Protein AF-A0AB36SBE7-F1 (afdb_monomer_lite)

Radius of gyration: 49.82 Å; chains: 1; bounding box: 129×30×138 Å

Organism: NCBI:txid53345

Secondary structure (DSSP, 8-state):
-HHHHHHHHHHHHHTTS---HHHHHHHHHHS---TTS-HHHHHHHHHHHHTT----S-SSHHHHHHHHHHHHHHHHHH-HHHHHHHHHTS---HHHHHHHHHTS---TTS-HHHHHHHHHHHHHHHHHHHHHHHHHHHHHTT--HHHHHHHHHTT---HHHHHHHHHHHHHHHHHHHHHHHHHHHHHHHHHHHHHHHHHHHHHHHHHHHHTHHHHHHHHHHHHHHHHHHHHHTT---------------------

pLDDT: mean 74.22, std 16.87, range [28.08, 96.69]

Sequence (255 aa):
MLDVYGPNETLAFLATCNYNHQSIKFLTANLRLPKSIDKSIEVEKLIKNTKEGYSSDFTTNAKLIGIMNKWLMRSKNQGLNETLISLSKTNYRAKSIKLIVANLPFPETKDRATEAKRIIESTNKNVISKFKKDLPDLAEKKLDLHTLTNLIYSFDLPENDVKVLKKEAIVKTQEAIGRDVQADLNKKTLNDKMEQLQISVPNYIKQIQQEPNDIETYLDTMYLRQVKEKANIRTLPSNSPSVVTSKNKDTSHHR

Foldseek 3Di:
DCVPPNDVLVLLLLLLDLDALVRLLVVLVPDPHDPVDDSVVSSVVSNVSNPPPDLFPQPDPVSLVVVLVVLQVCCVVPNDVVSLVVLLLELGALSNLSNSLSSHDDDPPDDSVVSSVVSNVSNLVVNLVVCVVCLLVVLLVLDDLVVQLVVLVSRNDPPVSSVVSSVVSVVSNVVNVVVVVVVVVVVVVVVVVVVVCVVVVVVVVVVVVVPPCVVVVVVVVVVVVVVVVVVVVPDDDDDDDDDDDDDDDDDDDDD

Structure (mmCIF, N/CA/C/O backbone):
data_AF-A0AB36SBE7-F1
#
_entry.id   AF-A0AB36SBE7-F1
#
loop_
_atom_site.group_PDB
_atom_site.id
_atom_site.type_symbol
_atom_site.label_atom_id
_atom_site.label_alt_id
_atom_site.label_comp_id
_atom_site.label_asym_id
_atom_site.label_entity_id
_atom_site.label_seq_id
_atom_site.pdbx_PDB_ins_code
_atom_site.Cartn_x
_atom_site.Cartn_y
_atom_site.Cartn_z
_atom_site.occupancy
_atom_site.B_iso_or_equiv
_atom_site.auth_seq_id
_atom_site.auth_comp_id
_atom_site.auth_asym_id
_atom_site.auth_atom_id
_atom_site.pdbx_PDB_model_num
ATOM 1 N N . MET A 1 1 ? -16.873 -10.116 18.110 1.00 57.84 1 MET A N 1
ATOM 2 C CA . MET A 1 1 ? -16.641 -8.690 17.780 1.00 57.84 1 MET A CA 1
ATOM 3 C C . MET A 1 1 ? -17.649 -7.831 18.510 1.00 57.84 1 MET A C 1
ATOM 5 O O . MET A 1 1 ? -17.241 -7.161 19.442 1.00 57.84 1 MET A O 1
ATOM 9 N N . LEU A 1 2 ? -18.941 -7.954 18.197 1.00 60.44 2 LEU A N 1
ATOM 10 C CA . LEU A 1 2 ? -20.002 -7.204 18.876 1.00 60.44 2 LEU A CA 1
ATOM 11 C C . LEU A 1 2 ? -20.001 -7.384 20.400 1.00 60.44 2 LEU A C 1
ATOM 13 O O . LEU A 1 2 ? -19.951 -6.396 21.120 1.00 60.44 2 LEU A O 1
ATOM 17 N N . ASP A 1 3 ? -19.934 -8.627 20.876 1.00 55.22 3 ASP A N 1
ATOM 18 C CA . ASP A 1 3 ? -19.961 -8.934 22.318 1.00 55.22 3 ASP A CA 1
ATOM 19 C C . ASP A 1 3 ? -18.665 -8.567 23.060 1.00 55.22 3 ASP A C 1
ATOM 21 O O . ASP A 1 3 ? -18.618 -8.591 24.283 1.00 55.22 3 ASP A O 1
ATOM 25 N N . VAL A 1 4 ? -17.595 -8.259 22.322 1.00 55.91 4 VAL A N 1
ATOM 26 C CA . VAL A 1 4 ? -16.253 -8.018 22.881 1.00 55.91 4 VAL A CA 1
ATOM 27 C C . VAL A 1 4 ? -15.879 -6.538 22.819 1.00 55.91 4 VAL A C 1
ATOM 29 O O . VAL A 1 4 ? -15.236 -6.031 23.730 1.00 55.91 4 VAL A O 1
ATOM 32 N N . TYR A 1 5 ? -16.269 -5.852 21.745 1.00 59.16 5 TYR A N 1
ATOM 33 C CA . TYR A 1 5 ? -15.865 -4.475 21.448 1.00 59.16 5 TYR A CA 1
ATOM 34 C C . TYR A 1 5 ? -17.042 -3.514 21.347 1.00 59.16 5 TYR A C 1
ATOM 36 O O . TYR A 1 5 ? -16.827 -2.317 21.247 1.00 59.16 5 TYR A O 1
ATOM 44 N N . GLY A 1 6 ? -18.274 -4.017 21.372 1.00 69.50 6 GLY A N 1
ATOM 45 C CA . GLY A 1 6 ? -19.459 -3.194 21.236 1.00 69.50 6 GLY A CA 1
ATOM 46 C C . GLY A 1 6 ? -19.835 -2.875 19.782 1.00 69.50 6 GLY A C 1
ATOM 47 O O . GLY A 1 6 ? -19.166 -3.269 18.815 1.00 69.50 6 GLY A O 1
ATOM 48 N N . PRO A 1 7 ? -20.989 -2.214 19.611 1.00 73.06 7 PRO A N 1
ATOM 49 C CA . PRO A 1 7 ? -21.614 -1.990 18.311 1.00 73.06 7 PRO A CA 1
ATOM 50 C C . PRO A 1 7 ? -20.868 -0.992 17.424 1.00 73.06 7 PRO A C 1
ATOM 52 O O . PRO A 1 7 ? -20.754 -1.239 16.224 1.00 73.06 7 PRO A O 1
ATOM 55 N N . ASN A 1 8 ? -20.318 0.083 17.990 1.00 69.50 8 ASN A N 1
ATOM 56 C CA . ASN A 1 8 ? -19.630 1.122 17.218 1.00 69.50 8 ASN A CA 1
ATOM 57 C C . ASN A 1 8 ? -18.351 0.576 16.571 1.00 69.50 8 ASN A C 1
ATOM 59 O O . ASN A 1 8 ? -18.135 0.731 15.372 1.00 69.50 8 ASN A O 1
ATOM 63 N N . GLU A 1 9 ? -17.544 -0.145 17.342 1.00 65.19 9 GLU A N 1
ATOM 64 C CA . GLU A 1 9 ? -16.310 -0.795 16.907 1.00 65.19 9 GLU A CA 1
ATOM 65 C C . GLU A 1 9 ? -16.594 -1.885 15.867 1.00 65.19 9 GLU A C 1
ATOM 67 O O . GLU A 1 9 ? -15.873 -2.021 14.878 1.00 65.19 9 GLU A O 1
ATOM 72 N N . THR A 1 10 ? -17.687 -2.630 16.041 1.00 68.62 10 THR A N 1
ATOM 73 C CA . THR A 1 10 ? -18.099 -3.672 15.091 1.00 68.62 10 THR A CA 1
ATOM 74 C C . THR A 1 10 ? -18.525 -3.083 13.747 1.00 68.62 10 THR A C 1
ATOM 76 O O . THR A 1 10 ? -18.146 -3.609 12.700 1.00 68.62 10 THR A O 1
ATOM 79 N N . LEU A 1 11 ? -19.272 -1.976 13.753 1.00 74.31 11 LEU A N 1
ATOM 80 C CA . LEU A 1 11 ? -19.654 -1.262 12.533 1.00 74.31 11 LEU A CA 1
ATOM 81 C C . LEU A 1 11 ? -18.445 -0.608 11.860 1.00 74.31 11 LEU A C 1
ATOM 83 O O . LEU A 1 11 ? -18.276 -0.740 10.649 1.00 74.31 11 LEU A O 1
ATOM 87 N N . ALA A 1 12 ? -17.558 0.019 12.638 1.00 68.12 12 ALA A N 1
ATOM 88 C CA . ALA A 1 12 ? -16.307 0.574 12.131 1.00 68.12 12 ALA A CA 1
ATOM 89 C C . ALA A 1 12 ? -15.442 -0.506 11.465 1.00 68.12 12 ALA A C 1
ATOM 91 O O . ALA A 1 12 ? -14.872 -0.275 10.403 1.00 68.12 12 ALA A O 1
ATOM 92 N N . PHE A 1 13 ? -15.396 -1.716 12.027 1.00 67.06 13 PHE A N 1
ATOM 93 C CA . PHE A 1 13 ? -14.724 -2.846 11.395 1.00 67.06 13 PHE A CA 1
ATOM 94 C C . PHE A 1 13 ? -15.409 -3.291 10.097 1.00 67.06 13 PHE A C 1
ATOM 96 O O . PHE A 1 13 ? -14.733 -3.469 9.083 1.00 67.06 13 PHE A O 1
ATOM 103 N N . LEU A 1 14 ? -16.740 -3.418 10.070 1.00 71.56 14 LEU A N 1
ATOM 104 C CA . LEU A 1 14 ? -17.458 -3.748 8.833 1.00 71.56 14 LEU A CA 1
ATOM 105 C C . LEU A 1 14 ? -17.196 -2.723 7.719 1.00 71.56 14 LEU A C 1
ATOM 107 O O . LEU A 1 14 ? -17.049 -3.125 6.568 1.00 71.56 14 LEU A O 1
ATOM 111 N N . ALA A 1 15 ? -17.043 -1.437 8.060 1.00 66.56 15 ALA A N 1
ATOM 112 C CA . ALA A 1 15 ? -16.746 -0.346 7.115 1.00 66.56 15 ALA A CA 1
ATOM 113 C C . ALA A 1 15 ? -15.414 -0.503 6.380 1.00 66.56 15 ALA A C 1
ATOM 115 O O . ALA A 1 15 ? -15.165 0.117 5.345 1.00 66.56 15 ALA A O 1
ATOM 116 N N . THR A 1 16 ? -14.521 -1.280 6.973 1.00 59.38 16 THR A N 1
ATOM 117 C CA . THR A 1 16 ? -13.143 -1.435 6.515 1.00 59.38 16 THR A CA 1
ATOM 118 C C . THR A 1 16 ? -12.901 -2.775 5.827 1.00 59.38 16 THR A C 1
ATOM 120 O O . THR A 1 16 ? -11.883 -2.955 5.160 1.00 59.38 16 THR A O 1
ATOM 123 N N . CYS A 1 17 ? -13.838 -3.712 5.969 1.00 57.56 17 CYS A N 1
ATOM 124 C CA . CYS A 1 17 ? -13.816 -4.973 5.254 1.00 57.56 17 CYS A CA 1
ATOM 125 C C . CYS A 1 17 ? -14.291 -4.728 3.816 1.00 57.56 17 CYS A C 1
ATOM 127 O O . CYS A 1 17 ? -15.305 -4.068 3.608 1.00 57.56 17 CYS A O 1
ATOM 129 N N . ASN A 1 18 ? -13.579 -5.267 2.821 1.00 62.41 18 ASN A N 1
ATOM 130 C CA . ASN A 1 18 ? -13.930 -5.142 1.400 1.00 62.41 18 ASN A CA 1
ATOM 131 C C . ASN A 1 18 ? -15.140 -6.026 1.030 1.00 62.41 18 ASN A C 1
ATOM 133 O O . ASN A 1 18 ? -15.052 -6.939 0.210 1.00 62.41 18 ASN A O 1
ATOM 137 N N . TYR A 1 19 ? -16.261 -5.810 1.709 1.00 68.69 19 TYR A N 1
ATOM 138 C CA . TYR A 1 19 ? -17.515 -6.491 1.452 1.00 68.69 19 TYR A CA 1
ATOM 139 C C . TYR A 1 19 ? -18.268 -5.771 0.340 1.00 68.69 19 TYR A C 1
ATOM 141 O O . TYR A 1 19 ? -18.375 -4.547 0.328 1.00 68.69 19 TYR A O 1
ATOM 149 N N . ASN A 1 20 ? -18.833 -6.540 -0.590 1.00 66.88 20 ASN A N 1
ATOM 150 C CA . ASN A 1 20 ? -19.760 -5.976 -1.562 1.00 66.88 20 ASN A CA 1
ATOM 151 C C . ASN A 1 20 ? -21.030 -5.461 -0.850 1.00 66.88 20 ASN A C 1
ATOM 153 O O . ASN A 1 20 ? -21.320 -5.819 0.296 1.00 66.88 20 ASN A O 1
ATOM 157 N N . HIS A 1 21 ? -21.825 -4.643 -1.544 1.00 76.56 21 HIS A N 1
ATOM 158 C CA . HIS A 1 21 ? -23.011 -4.020 -0.948 1.00 76.56 21 HIS A CA 1
ATOM 159 C C . HIS A 1 21 ? -24.005 -5.035 -0.356 1.00 76.56 21 HIS A C 1
ATOM 161 O O . HIS A 1 21 ? -24.623 -4.751 0.669 1.00 76.56 21 HIS A O 1
ATOM 167 N N . GLN A 1 22 ? -24.171 -6.209 -0.978 1.00 74.06 22 GLN A N 1
ATOM 168 C CA . GLN A 1 22 ? -25.080 -7.241 -0.472 1.00 74.06 22 GLN A CA 1
ATOM 169 C C . GLN A 1 22 ? -24.556 -7.863 0.823 1.00 74.06 22 GLN A C 1
ATOM 171 O O . GLN A 1 22 ? -25.315 -8.002 1.780 1.00 74.06 22 GLN A O 1
ATOM 176 N N . SER A 1 23 ? -23.258 -8.159 0.891 1.00 73.88 23 SER A N 1
ATOM 177 C CA . SER A 1 23 ? -22.602 -8.651 2.102 1.00 73.88 23 SER A CA 1
ATOM 178 C C . SER A 1 23 ? -22.711 -7.643 3.250 1.00 73.88 23 SER A C 1
ATOM 180 O O . SER A 1 23 ? -23.021 -8.045 4.365 1.00 73.88 23 SER A O 1
ATOM 182 N N . ILE A 1 24 ? -22.539 -6.341 2.995 1.00 80.25 24 ILE A N 1
ATOM 183 C CA . ILE A 1 24 ? -22.713 -5.296 4.023 1.00 80.25 24 ILE A CA 1
ATOM 184 C C . ILE A 1 24 ? -24.154 -5.265 4.535 1.00 80.25 24 ILE A C 1
ATOM 186 O O . ILE A 1 24 ? -24.370 -5.311 5.744 1.00 80.25 24 ILE A O 1
ATOM 190 N N . LYS A 1 25 ? -25.145 -5.233 3.632 1.00 80.12 25 LYS A N 1
ATOM 191 C CA . LYS A 1 25 ? -26.570 -5.260 4.005 1.00 80.12 25 LYS A CA 1
ATOM 192 C C . LYS A 1 25 ? -26.891 -6.472 4.870 1.00 80.12 25 LYS A C 1
ATOM 194 O O . LYS A 1 25 ? -27.503 -6.330 5.925 1.00 80.12 25 LYS A O 1
ATOM 199 N N . PHE A 1 26 ? -26.444 -7.648 4.435 1.00 76.44 26 PHE A N 1
ATOM 200 C CA . PHE A 1 26 ? -26.669 -8.900 5.141 1.00 76.44 26 PHE A CA 1
ATOM 201 C C . PHE A 1 26 ? -26.015 -8.900 6.527 1.00 76.44 26 PHE A C 1
ATOM 203 O O . PHE A 1 26 ? -26.682 -9.185 7.520 1.00 76.44 26 PHE A O 1
ATOM 210 N N . LEU A 1 27 ? -24.731 -8.548 6.620 1.00 80.50 27 LEU A N 1
ATOM 211 C CA . LEU A 1 27 ? -23.991 -8.569 7.881 1.00 80.50 27 LEU A CA 1
ATOM 212 C C . LEU A 1 27 ? -24.574 -7.571 8.884 1.00 80.50 27 LEU A C 1
ATOM 214 O O . LEU A 1 27 ? -24.874 -7.956 10.012 1.00 80.50 27 LEU A O 1
ATOM 218 N N . THR A 1 28 ? -24.812 -6.323 8.476 1.00 81.31 28 THR A N 1
ATOM 219 C CA . THR A 1 28 ? -25.333 -5.282 9.373 1.00 81.31 28 THR A CA 1
ATOM 220 C C . THR A 1 28 ? -26.775 -5.555 9.812 1.00 81.31 28 THR A C 1
ATOM 222 O O . THR A 1 28 ? -27.110 -5.322 10.975 1.00 81.31 28 THR A O 1
ATOM 225 N N . ALA A 1 29 ? -27.627 -6.112 8.939 1.00 80.94 29 ALA A N 1
ATOM 226 C CA . ALA A 1 29 ? -28.993 -6.498 9.308 1.00 80.94 29 ALA A CA 1
ATOM 227 C C . ALA A 1 29 ? -29.011 -7.550 10.431 1.00 80.94 29 ALA A C 1
ATOM 229 O O . ALA A 1 29 ? -29.825 -7.456 11.358 1.00 80.94 29 ALA A O 1
ATOM 230 N N . ASN A 1 30 ? -28.068 -8.494 10.383 1.00 79.75 30 ASN A N 1
ATOM 231 C CA . ASN A 1 30 ? -27.948 -9.595 11.336 1.00 79.75 30 ASN A CA 1
ATOM 232 C C . ASN A 1 30 ? -27.185 -9.236 12.628 1.00 79.75 30 ASN A C 1
ATOM 234 O O . ASN A 1 30 ? -27.163 -10.037 13.562 1.00 79.75 30 ASN A O 1
ATOM 238 N N . LEU A 1 31 ? -26.605 -8.034 12.748 1.00 81.88 31 LEU A N 1
ATOM 239 C CA . LEU A 1 31 ? -26.012 -7.577 14.010 1.00 81.88 31 LEU A CA 1
ATOM 240 C C . LEU A 1 31 ? -27.094 -7.246 15.051 1.00 81.88 31 LEU A C 1
ATOM 242 O O . LEU A 1 31 ? -28.074 -6.554 14.761 1.00 81.88 31 LEU A O 1
ATOM 246 N N . ARG A 1 32 ? -26.903 -7.669 16.305 1.00 81.25 32 ARG A N 1
ATOM 247 C CA . ARG A 1 32 ? -27.753 -7.270 17.444 1.00 81.25 32 ARG A CA 1
ATOM 248 C C . ARG A 1 32 ? -27.337 -5.899 17.987 1.00 81.25 32 ARG A C 1
ATOM 250 O O . ARG A 1 32 ? -26.761 -5.791 19.062 1.00 81.25 32 ARG A O 1
ATOM 257 N N . LEU A 1 33 ? -27.591 -4.850 17.211 1.00 79.00 33 LEU A N 1
ATOM 258 C CA . LEU A 1 33 ? -27.278 -3.474 17.605 1.00 79.00 33 LEU A CA 1
ATOM 259 C C . LEU A 1 33 ? -28.304 -2.918 18.615 1.00 79.00 33 LEU A C 1
ATOM 261 O O . LEU A 1 33 ? -29.473 -3.313 18.564 1.00 79.00 33 LEU A O 1
ATOM 265 N N . PRO A 1 34 ? -27.903 -1.988 19.504 1.00 80.62 34 PRO A N 1
ATOM 266 C CA . PRO A 1 34 ? -28.828 -1.250 20.360 1.00 80.62 34 PRO A CA 1
ATOM 267 C C . PRO A 1 34 ? -29.874 -0.487 19.546 1.00 80.62 34 PRO A C 1
ATOM 269 O O . PRO A 1 34 ? -29.587 -0.014 18.449 1.00 80.62 34 PRO A O 1
ATOM 272 N N . LYS A 1 35 ? -31.064 -0.280 20.124 1.00 82.88 35 LYS A N 1
ATOM 273 C CA . LYS A 1 35 ? -32.158 0.477 19.483 1.00 82.88 35 LYS A CA 1
ATOM 274 C C . LYS A 1 35 ? -31.788 1.926 19.135 1.00 82.88 35 LYS A C 1
ATOM 276 O O . LYS A 1 35 ? -32.448 2.521 18.296 1.00 82.88 35 LYS A O 1
ATOM 281 N N . SER A 1 36 ? -30.759 2.484 19.775 1.00 84.44 36 SER A N 1
ATOM 282 C CA . SER A 1 36 ? -30.234 3.822 19.485 1.00 84.44 36 SER A CA 1
ATOM 283 C C . SER A 1 36 ? -29.458 3.914 18.166 1.00 84.44 36 SER A C 1
ATOM 285 O O . SER A 1 36 ? -29.171 5.022 17.724 1.00 84.44 36 SER A O 1
ATOM 287 N N . ILE A 1 37 ? -29.108 2.784 17.538 1.00 82.44 37 ILE A N 1
ATOM 288 C CA . ILE A 1 37 ? -28.378 2.742 16.268 1.00 82.44 37 ILE A CA 1
ATOM 289 C C . ILE A 1 37 ? -29.319 2.281 15.155 1.00 82.44 37 ILE A C 1
ATOM 291 O O . ILE A 1 37 ? -29.777 1.136 15.138 1.00 82.44 37 ILE A O 1
ATOM 295 N N . ASP A 1 38 ? -29.563 3.164 14.189 1.00 87.75 38 ASP A N 1
ATOM 296 C CA . ASP A 1 38 ? -30.341 2.842 12.996 1.00 87.75 38 ASP A CA 1
ATOM 297 C C . ASP A 1 38 ? -29.498 2.023 12.006 1.00 87.75 38 ASP A C 1
ATOM 299 O O . ASP A 1 38 ? -28.542 2.505 11.391 1.00 87.75 38 ASP A O 1
ATOM 303 N N . LYS A 1 39 ? -29.888 0.758 11.833 1.00 82.94 39 LYS A N 1
ATOM 304 C CA . LYS A 1 39 ? -29.233 -0.186 10.922 1.00 82.94 39 LYS A CA 1
ATOM 305 C C . LYS A 1 39 ? -29.256 0.271 9.465 1.00 82.94 39 LYS A C 1
ATOM 307 O O . LYS A 1 39 ? -28.288 0.015 8.757 1.00 82.94 39 LYS A O 1
ATOM 312 N N . SER A 1 40 ? -30.337 0.899 9.007 1.00 84.50 40 SER A N 1
ATOM 313 C CA . SER A 1 40 ? -30.479 1.333 7.615 1.00 84.50 40 SER A CA 1
ATOM 314 C C . SER A 1 40 ? -29.522 2.482 7.312 1.00 84.50 40 SER A C 1
ATOM 316 O O . SER A 1 40 ? -28.798 2.439 6.317 1.00 84.50 40 SER A O 1
ATOM 318 N N . ILE A 1 41 ? -29.448 3.460 8.220 1.00 85.31 41 ILE A N 1
ATOM 319 C CA . ILE A 1 41 ? -28.523 4.595 8.104 1.00 85.31 41 ILE A CA 1
ATOM 320 C C . ILE A 1 41 ? -27.069 4.110 8.120 1.00 85.31 41 ILE A C 1
ATOM 322 O O . ILE A 1 41 ? -26.260 4.539 7.294 1.00 85.31 41 ILE A O 1
ATOM 326 N N . GLU A 1 42 ? -26.722 3.188 9.021 1.00 84.44 42 GLU A N 1
ATOM 327 C CA . GLU A 1 42 ? -25.359 2.656 9.088 1.00 84.44 42 GLU A CA 1
ATOM 328 C C . GLU A 1 42 ? -24.999 1.812 7.862 1.00 84.44 42 GLU A C 1
ATOM 330 O O . GLU A 1 42 ? -23.903 1.949 7.325 1.00 84.44 42 GLU A O 1
ATOM 335 N N . VAL A 1 43 ? -25.925 1.009 7.331 1.00 83.50 43 VAL A N 1
ATOM 336 C CA . VAL A 1 43 ? -25.727 0.301 6.057 1.00 83.50 43 VAL A CA 1
ATOM 337 C C . VAL A 1 43 ? -25.401 1.269 4.922 1.00 83.50 43 VAL A C 1
ATOM 339 O O . VAL A 1 43 ? -24.466 1.014 4.163 1.00 83.50 43 VAL A O 1
ATOM 342 N N . GLU A 1 44 ? -26.129 2.378 4.792 1.00 83.06 44 GLU A N 1
ATOM 343 C CA . GLU A 1 44 ? -25.855 3.355 3.735 1.00 83.06 44 GLU A CA 1
ATOM 344 C C . GLU A 1 44 ? -24.497 4.038 3.905 1.00 83.06 44 GLU A C 1
ATOM 346 O O . GLU A 1 44 ? -23.764 4.181 2.923 1.00 83.06 44 GLU A O 1
ATOM 351 N N . LYS A 1 45 ? -24.111 4.390 5.138 1.00 81.06 45 LYS A N 1
ATOM 352 C CA . LYS A 1 45 ? -22.767 4.916 5.430 1.00 81.06 45 LYS A CA 1
ATOM 353 C C . LYS A 1 45 ? -21.677 3.919 5.032 1.00 81.06 45 LYS A C 1
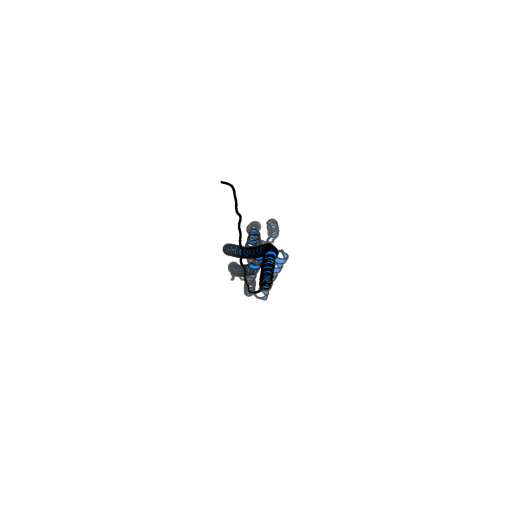ATOM 355 O O . LYS A 1 45 ? -20.710 4.294 4.370 1.00 81.06 45 LYS A O 1
ATOM 360 N N . LEU A 1 46 ? -21.849 2.644 5.381 1.00 76.94 46 LEU A N 1
ATOM 361 C CA . LEU A 1 46 ? -20.915 1.564 5.049 1.00 76.94 46 LEU A CA 1
ATOM 362 C C . LEU A 1 46 ? -20.808 1.340 3.531 1.00 76.94 46 LEU A C 1
ATOM 364 O O . LEU A 1 46 ? -19.710 1.193 2.992 1.00 76.94 46 LEU A O 1
ATOM 368 N N . ILE A 1 47 ? -21.940 1.362 2.824 1.00 73.88 47 ILE A N 1
ATOM 369 C CA . ILE A 1 47 ? -22.004 1.220 1.362 1.00 73.88 47 ILE A CA 1
ATOM 370 C C . ILE A 1 47 ? -21.359 2.416 0.655 1.00 73.88 47 ILE A C 1
ATOM 372 O O . ILE A 1 47 ? -20.616 2.247 -0.310 1.00 73.88 47 ILE A O 1
ATOM 376 N N . LYS A 1 48 ? -21.615 3.639 1.127 1.00 70.81 48 LYS A N 1
ATOM 377 C CA . LYS A 1 48 ? -21.012 4.847 0.555 1.00 70.81 48 LYS A CA 1
ATOM 378 C C . LYS A 1 48 ? -19.494 4.823 0.701 1.00 70.81 48 LYS A C 1
ATOM 380 O O . LYS A 1 48 ? -18.798 5.147 -0.256 1.00 70.81 48 LYS A O 1
ATOM 385 N N . ASN A 1 49 ? -19.002 4.375 1.853 1.00 63.81 49 ASN A N 1
ATOM 386 C CA . ASN A 1 49 ? -17.572 4.237 2.092 1.00 63.81 49 ASN A CA 1
ATOM 387 C C . ASN A 1 49 ? -16.950 3.148 1.206 1.00 63.81 49 ASN A C 1
ATOM 389 O O . ASN A 1 49 ? -15.852 3.358 0.711 1.00 63.81 49 ASN A O 1
ATOM 393 N N . THR A 1 50 ? -17.657 2.047 0.911 1.00 54.97 50 THR A N 1
ATOM 394 C CA . THR A 1 50 ? -17.123 0.911 0.128 1.00 54.97 50 THR A CA 1
ATOM 395 C C . THR A 1 50 ? -16.974 1.126 -1.386 1.00 54.97 50 THR A C 1
ATOM 397 O O . THR A 1 50 ? -16.249 0.365 -2.031 1.00 54.97 50 THR A O 1
ATOM 400 N N . LYS A 1 51 ? -17.563 2.182 -1.970 1.00 46.59 51 LYS A N 1
ATOM 401 C CA . LYS A 1 51 ? -17.513 2.466 -3.424 1.00 46.59 51 LYS A CA 1
ATOM 402 C C . LYS A 1 51 ? -16.121 2.797 -3.991 1.00 46.59 51 LYS A C 1
ATOM 404 O O . LYS A 1 51 ? -15.960 2.791 -5.207 1.00 46.59 51 LYS A O 1
ATOM 409 N N . GLU A 1 52 ? -15.110 3.052 -3.164 1.00 49.81 52 GLU A N 1
ATOM 410 C CA . GLU A 1 52 ? -13.792 3.538 -3.615 1.00 49.81 52 GLU A CA 1
ATOM 411 C C . GLU A 1 52 ? -12.786 2.458 -4.071 1.00 49.81 52 GLU A C 1
ATOM 413 O O . GLU A 1 52 ? -11.588 2.727 -4.093 1.00 49.81 52 GLU A O 1
ATOM 418 N N . GLY A 1 53 ? -13.208 1.237 -4.424 1.00 44.62 53 GLY A N 1
ATOM 419 C CA . GLY A 1 53 ? -12.278 0.204 -4.915 1.00 44.62 53 GLY A CA 1
ATOM 420 C C . GLY A 1 53 ? -11.201 -0.148 -3.876 1.00 44.62 53 GLY A C 1
ATOM 421 O O . GLY A 1 53 ? -10.068 0.334 -3.907 1.00 44.62 53 GLY A O 1
ATOM 422 N N . TYR A 1 54 ? -11.558 -0.976 -2.896 1.00 51.06 54 TYR A N 1
ATOM 423 C CA . TYR A 1 54 ? -10.694 -1.273 -1.753 1.00 51.06 54 TYR A CA 1
ATOM 424 C C . TYR A 1 54 ? -9.555 -2.222 -2.128 1.00 51.06 54 TYR A C 1
ATOM 426 O O . TYR A 1 54 ? -9.674 -3.443 -2.045 1.00 51.06 54 TYR A O 1
ATOM 434 N N . SER A 1 55 ? -8.398 -1.659 -2.462 1.00 53.56 55 SER A N 1
ATOM 435 C CA . SER A 1 55 ? -7.142 -2.400 -2.424 1.00 53.56 55 SER A CA 1
ATOM 436 C C . SER A 1 55 ? -6.640 -2.409 -0.970 1.00 53.56 55 SER A C 1
ATOM 438 O O . SER A 1 55 ? -6.054 -1.438 -0.499 1.00 53.56 55 SER A O 1
ATOM 440 N N . SER A 1 56 ? -6.950 -3.469 -0.213 1.00 62.84 56 SER A N 1
ATOM 441 C CA . SER A 1 56 ? -6.486 -3.660 1.178 1.00 62.84 56 SER A CA 1
ATOM 442 C C . SER A 1 56 ? -5.295 -4.618 1.236 1.00 62.84 56 SER A C 1
ATOM 444 O O . SER A 1 56 ? -5.183 -5.506 0.386 1.00 62.84 56 SER A O 1
ATOM 446 N N . ASP A 1 57 ? -4.411 -4.489 2.236 1.00 66.25 57 ASP A N 1
ATOM 447 C CA . ASP A 1 57 ? -3.264 -5.413 2.420 1.00 66.25 57 ASP A CA 1
ATOM 448 C C . ASP A 1 57 ? -3.686 -6.836 2.801 1.00 66.25 57 ASP A C 1
ATOM 450 O O . ASP A 1 57 ? -2.874 -7.767 2.855 1.00 66.25 57 ASP A O 1
ATOM 454 N N . PHE A 1 58 ? -4.976 -7.016 3.057 1.00 75.56 58 PHE A N 1
ATOM 455 C CA . PHE A 1 58 ? -5.564 -8.235 3.556 1.00 75.56 58 PHE A CA 1
ATOM 456 C C . PHE A 1 58 ? -6.276 -8.937 2.405 1.00 75.56 58 PHE A C 1
ATOM 458 O O . PHE A 1 58 ? -7.433 -8.680 2.093 1.00 75.56 58 PHE A O 1
ATOM 465 N N . THR A 1 59 ? -5.545 -9.833 1.746 1.00 67.44 59 THR A N 1
ATOM 466 C CA . THR A 1 59 ? -6.013 -10.545 0.548 1.00 67.44 59 THR A CA 1
ATOM 467 C C . THR A 1 59 ? -7.170 -11.512 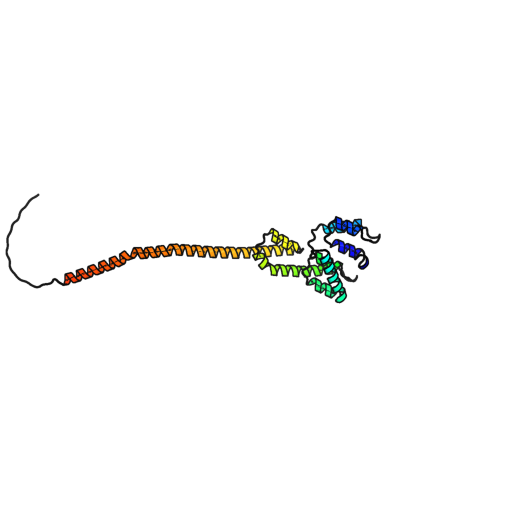0.820 1.00 67.44 59 THR A C 1
ATOM 469 O O . THR A 1 59 ? -7.824 -11.948 -0.119 1.00 67.44 59 THR A O 1
ATOM 472 N N . THR A 1 60 ? -7.426 -11.865 2.085 1.00 62.31 60 THR A N 1
ATOM 473 C CA . THR A 1 60 ? -8.541 -12.724 2.515 1.00 62.31 60 THR A CA 1
ATOM 474 C C . THR A 1 60 ? -9.060 -12.302 3.893 1.00 62.31 60 THR A C 1
ATOM 476 O O . THR A 1 60 ? -8.319 -11.722 4.691 1.00 62.31 60 THR A O 1
ATOM 479 N N . ASN A 1 61 ? -10.304 -12.672 4.221 1.00 64.06 61 ASN A N 1
ATOM 480 C CA . ASN A 1 61 ? -10.892 -12.430 5.548 1.00 64.06 61 ASN A CA 1
ATOM 481 C C . ASN A 1 61 ? -10.102 -13.117 6.673 1.00 64.06 61 ASN A C 1
ATOM 483 O O . ASN A 1 61 ? -9.904 -12.536 7.736 1.00 64.06 61 ASN A O 1
ATOM 487 N N . ALA A 1 62 ? -9.595 -14.331 6.435 1.00 66.38 62 ALA A N 1
ATOM 488 C CA . ALA A 1 62 ? -8.759 -15.035 7.407 1.00 66.38 62 ALA A CA 1
ATOM 489 C C . ALA A 1 62 ? -7.454 -14.271 7.686 1.00 66.38 62 ALA A C 1
ATOM 491 O O . ALA A 1 62 ? -7.057 -14.108 8.840 1.00 66.38 62 ALA A O 1
ATOM 492 N N . LYS A 1 63 ? -6.815 -13.737 6.637 1.00 72.75 63 LYS A N 1
ATOM 493 C CA . LYS A 1 63 ? -5.597 -12.928 6.765 1.00 72.75 63 LYS A CA 1
ATOM 494 C C . LYS A 1 63 ? -5.870 -11.603 7.472 1.00 72.75 63 LYS A C 1
ATOM 496 O O . LYS A 1 63 ? -5.067 -11.191 8.307 1.00 72.75 63 LYS A O 1
ATOM 501 N N . LEU A 1 64 ? -7.011 -10.976 7.184 1.00 75.50 64 LEU A N 1
ATOM 502 C CA . LEU A 1 64 ? -7.478 -9.787 7.893 1.00 75.50 64 LEU A CA 1
ATOM 503 C C . LEU A 1 64 ? -7.604 -10.059 9.398 1.00 75.50 64 LEU A C 1
ATOM 505 O O . LEU A 1 64 ? -6.959 -9.382 10.196 1.00 75.50 64 LEU A O 1
ATOM 509 N N . ILE A 1 65 ? -8.389 -11.071 9.779 1.00 74.12 65 ILE A N 1
ATOM 510 C CA . ILE A 1 65 ? -8.629 -11.430 11.185 1.00 74.12 65 ILE A CA 1
ATOM 511 C C . ILE A 1 65 ? -7.311 -11.775 11.885 1.00 74.12 65 ILE A C 1
ATOM 513 O O . ILE A 1 65 ? -7.051 -11.290 12.986 1.00 74.12 65 ILE A O 1
ATOM 517 N N . GLY A 1 66 ? -6.443 -12.553 11.234 1.00 75.69 66 GLY A N 1
ATOM 518 C CA . GLY A 1 66 ? -5.127 -12.896 11.770 1.00 75.69 66 GLY A CA 1
ATOM 519 C C . GLY A 1 66 ? -4.263 -11.664 12.054 1.00 75.69 66 GLY A C 1
ATOM 520 O O . GLY A 1 66 ? -3.629 -11.581 13.106 1.00 75.69 66 GLY A O 1
ATOM 521 N N . ILE A 1 67 ? -4.270 -10.672 11.159 1.00 84.75 67 ILE A N 1
ATOM 522 C CA . ILE A 1 67 ? -3.509 -9.433 11.350 1.00 84.75 67 ILE A CA 1
ATOM 523 C C . ILE A 1 67 ? -4.131 -8.552 12.438 1.00 84.75 67 ILE A C 1
ATOM 525 O O . ILE A 1 67 ? -3.387 -8.032 13.269 1.00 84.75 67 ILE A O 1
ATOM 529 N N . MET A 1 68 ? -5.460 -8.422 12.493 1.00 82.44 68 MET A N 1
ATOM 530 C CA . MET A 1 68 ? -6.131 -7.692 13.578 1.00 82.44 68 MET A CA 1
ATOM 531 C C . MET A 1 68 ? -5.785 -8.289 14.941 1.00 82.44 68 MET A C 1
ATOM 533 O O . MET A 1 68 ? -5.322 -7.578 15.832 1.00 82.44 68 MET A O 1
ATOM 537 N N . ASN A 1 69 ? -5.908 -9.612 15.075 1.00 81.31 69 ASN A N 1
ATOM 538 C CA . ASN A 1 69 ? -5.573 -10.319 16.306 1.00 81.31 69 ASN A CA 1
ATOM 539 C C . ASN A 1 69 ? -4.097 -10.149 16.672 1.00 81.31 69 ASN A C 1
ATOM 541 O O . ASN A 1 69 ? -3.781 -9.916 17.836 1.00 81.31 69 ASN A O 1
ATOM 545 N N . LYS A 1 70 ? -3.185 -10.192 15.694 1.00 90.81 70 LYS A N 1
ATOM 546 C CA . LYS A 1 70 ? -1.755 -9.946 15.923 1.00 90.81 70 LYS A CA 1
ATOM 547 C C . LYS A 1 70 ? -1.503 -8.569 16.544 1.00 90.81 70 LYS A C 1
ATOM 549 O O . LYS A 1 70 ? -0.746 -8.469 17.509 1.00 90.81 70 LYS A O 1
ATOM 554 N N . TRP A 1 71 ? -2.111 -7.513 16.004 1.00 92.12 71 TRP A N 1
ATOM 555 C CA . TRP A 1 71 ? -1.917 -6.150 16.511 1.00 92.12 71 TRP A CA 1
ATOM 556 C C . TRP A 1 71 ? -2.593 -5.922 17.857 1.00 92.12 71 TRP A C 1
ATOM 558 O O . TRP A 1 71 ? -1.994 -5.316 18.743 1.00 92.12 71 TRP A O 1
ATOM 568 N N . LEU A 1 72 ? -3.785 -6.481 18.050 1.00 86.06 72 LEU A N 1
ATOM 569 C CA . LEU A 1 72 ? -4.463 -6.468 19.338 1.00 86.06 72 LEU A CA 1
ATOM 570 C C . LEU A 1 72 ? -3.629 -7.167 20.421 1.00 86.06 72 LEU A C 1
ATOM 572 O O . LEU A 1 72 ? -3.429 -6.610 21.497 1.00 86.06 72 LEU A O 1
ATOM 576 N N . MET A 1 73 ? -3.120 -8.370 20.141 1.00 88.75 73 MET A N 1
ATOM 577 C CA . MET A 1 73 ? -2.279 -9.114 21.084 1.00 88.75 73 MET A CA 1
ATOM 578 C C . MET A 1 73 ? -0.984 -8.367 21.390 1.00 88.75 73 MET A C 1
ATOM 580 O O . MET A 1 73 ? -0.564 -8.319 22.543 1.00 88.75 73 MET A O 1
ATOM 584 N N . ARG A 1 74 ? -0.382 -7.709 20.392 1.00 93.12 74 ARG A N 1
ATOM 585 C CA . ARG A 1 74 ? 0.765 -6.826 20.628 1.00 93.12 74 ARG A CA 1
ATOM 586 C C . ARG A 1 74 ? 0.408 -5.685 21.579 1.00 93.12 74 ARG A C 1
ATOM 588 O O . ARG A 1 74 ? 1.151 -5.455 22.525 1.00 93.12 74 ARG A O 1
ATOM 595 N N . SER A 1 75 ? -0.744 -5.042 21.386 1.00 91.50 75 SER A N 1
ATOM 596 C CA . SER A 1 75 ? -1.211 -3.974 22.277 1.00 91.50 75 SER A CA 1
ATOM 597 C C . SER A 1 75 ? -1.457 -4.454 23.700 1.00 91.50 75 SER A C 1
ATOM 599 O O . SER A 1 75 ? -1.181 -3.704 24.631 1.00 91.50 75 SER A O 1
ATOM 601 N N . LYS A 1 76 ? -1.947 -5.685 23.878 1.00 89.19 76 LYS A N 1
ATOM 602 C CA . LYS A 1 76 ? -2.115 -6.297 25.203 1.00 89.19 76 LYS A CA 1
ATOM 603 C C . LYS A 1 76 ? -0.772 -6.600 25.873 1.00 89.19 76 LYS A C 1
ATOM 605 O O . LYS A 1 76 ? -0.634 -6.372 27.065 1.00 89.19 76 LYS A O 1
ATOM 610 N N . ASN A 1 77 ? 0.212 -7.073 25.107 1.00 94.00 77 ASN A N 1
ATOM 611 C CA . ASN A 1 77 ? 1.488 -7.543 25.652 1.00 94.00 77 ASN A CA 1
ATOM 612 C C . ASN A 1 77 ? 2.537 -6.432 25.832 1.00 94.00 77 ASN A C 1
ATOM 614 O O . ASN A 1 77 ? 3.391 -6.540 26.702 1.00 94.00 77 ASN A O 1
ATOM 618 N N . GLN A 1 78 ? 2.521 -5.402 24.983 1.00 94.81 78 GLN A N 1
ATOM 619 C CA . GLN A 1 78 ? 3.555 -4.353 24.921 1.00 94.81 78 GLN A CA 1
ATOM 620 C C . GLN A 1 78 ? 3.000 -2.948 25.188 1.00 94.81 78 GLN A C 1
ATOM 622 O O . GLN A 1 78 ? 3.752 -1.981 25.247 1.00 94.81 78 GLN A O 1
ATOM 627 N N . GLY A 1 79 ? 1.681 -2.817 25.325 1.00 93.81 79 GLY A N 1
ATOM 628 C CA . GLY A 1 79 ? 1.008 -1.532 25.443 1.00 93.81 79 GLY A CA 1
ATOM 629 C C . GLY A 1 79 ? 0.725 -0.865 24.094 1.00 93.81 79 GLY A C 1
ATOM 630 O O . GLY A 1 79 ? 1.301 -1.185 23.045 1.00 93.81 79 GLY A O 1
ATOM 631 N N . LEU A 1 80 ? -0.205 0.094 24.126 1.00 93.12 80 LEU A N 1
ATOM 632 C CA . LEU A 1 80 ? -0.677 0.797 22.934 1.00 93.12 80 LEU A CA 1
ATOM 633 C C . LEU A 1 80 ? 0.447 1.592 22.257 1.00 93.12 80 LEU A C 1
ATOM 635 O O . LEU A 1 80 ? 0.624 1.482 21.050 1.00 93.12 80 LEU A O 1
ATOM 639 N N . ASN A 1 81 ? 1.237 2.360 23.014 1.00 94.19 81 ASN A N 1
ATOM 640 C CA . ASN A 1 81 ? 2.257 3.246 22.438 1.00 94.19 81 ASN A CA 1
ATOM 641 C C . ASN A 1 81 ? 3.327 2.475 21.649 1.00 94.19 81 ASN A C 1
ATOM 643 O O . ASN A 1 81 ? 3.583 2.812 20.494 1.00 94.19 81 ASN A O 1
ATOM 647 N N . GLU A 1 82 ? 3.874 1.394 22.211 1.00 96.00 82 GLU A N 1
ATOM 648 C CA . GLU A 1 82 ? 4.840 0.532 21.511 1.00 96.00 82 GLU A CA 1
ATOM 649 C C . GLU A 1 82 ? 4.236 -0.142 20.278 1.00 96.00 82 GLU A C 1
ATOM 651 O O . GLU A 1 82 ? 4.892 -0.323 19.245 1.00 96.00 82 GLU A O 1
ATOM 656 N N . THR A 1 83 ? 2.949 -0.475 20.351 1.00 96.12 83 THR A N 1
ATOM 657 C CA . THR A 1 83 ? 2.206 -1.029 19.219 1.00 96.12 83 THR A CA 1
ATOM 658 C C . THR A 1 83 ? 2.085 -0.012 18.088 1.00 96.12 83 THR A C 1
ATOM 660 O O . THR A 1 83 ? 2.364 -0.362 16.942 1.00 96.12 83 THR A O 1
ATOM 663 N N . LEU A 1 84 ? 1.754 1.247 18.391 1.00 95.44 84 LEU A N 1
ATOM 664 C CA . LEU A 1 84 ? 1.669 2.330 17.405 1.00 95.44 84 LEU A CA 1
ATOM 665 C C . LEU A 1 84 ? 3.042 2.654 16.787 1.00 95.44 84 LEU A C 1
ATOM 667 O O . LEU A 1 84 ? 3.134 2.817 15.570 1.00 95.44 84 LEU A O 1
ATOM 671 N N . ILE A 1 85 ? 4.117 2.665 17.587 1.00 95.94 85 ILE A N 1
ATOM 672 C CA . ILE A 1 85 ? 5.504 2.826 17.101 1.00 95.94 85 ILE A CA 1
ATOM 673 C C . ILE A 1 85 ? 5.899 1.670 16.177 1.00 95.94 85 ILE A C 1
ATOM 675 O O . ILE A 1 85 ? 6.563 1.857 15.161 1.00 95.94 85 ILE A O 1
ATOM 679 N N . SER A 1 86 ? 5.504 0.447 16.517 1.00 96.69 86 SER A N 1
ATOM 680 C CA . SER A 1 86 ? 5.792 -0.720 15.681 1.00 96.69 86 SER A CA 1
ATOM 681 C C . SER A 1 86 ? 4.987 -0.690 14.382 1.00 96.69 86 SER A C 1
ATOM 683 O O . SER A 1 86 ? 5.488 -1.088 13.332 1.00 96.69 86 SER A O 1
ATOM 685 N N . LEU A 1 87 ? 3.749 -0.198 14.441 1.00 95.69 87 LEU A N 1
ATOM 686 C CA . LEU A 1 87 ? 2.867 -0.066 13.289 1.00 95.69 87 LEU A CA 1
ATOM 687 C C . LEU A 1 87 ? 3.371 0.998 12.300 1.00 95.69 87 LEU A C 1
ATOM 689 O O . LEU A 1 87 ? 3.323 0.767 11.091 1.00 95.69 87 LEU A O 1
ATOM 693 N N . SER A 1 88 ? 3.936 2.108 12.786 1.00 96.00 88 SER A N 1
ATOM 694 C CA . SER A 1 88 ? 4.496 3.176 11.940 1.00 96.00 88 SER A CA 1
ATOM 695 C C . SER A 1 88 ? 5.731 2.759 11.135 1.00 96.00 88 SER A C 1
ATOM 697 O O . SER A 1 88 ? 6.057 3.400 10.139 1.00 96.00 88 SER A O 1
ATOM 699 N N . LYS A 1 89 ? 6.391 1.659 11.519 1.00 95.44 89 LYS A N 1
ATOM 700 C CA . LYS A 1 89 ? 7.537 1.062 10.805 1.00 95.44 89 LYS A CA 1
ATOM 701 C C . LYS A 1 89 ? 7.128 0.075 9.707 1.00 95.44 89 LYS A C 1
ATOM 703 O O . LYS A 1 89 ? 7.983 -0.533 9.069 1.00 95.44 89 LYS A O 1
ATOM 708 N N . THR A 1 90 ? 5.829 -0.147 9.514 1.00 94.12 90 THR A N 1
ATOM 709 C CA . THR A 1 90 ? 5.325 -1.059 8.480 1.00 94.12 90 THR A CA 1
ATOM 710 C C . THR A 1 90 ? 5.210 -0.367 7.119 1.00 94.12 90 THR A C 1
ATOM 712 O O . THR A 1 90 ? 5.384 0.844 6.999 1.00 94.12 90 THR A O 1
ATOM 715 N N . ASN A 1 91 ? 4.887 -1.160 6.095 1.00 91.00 91 ASN A N 1
ATOM 716 C CA . ASN A 1 91 ? 4.544 -0.692 4.749 1.00 91.00 91 ASN A CA 1
ATOM 717 C C . ASN A 1 91 ? 3.049 -0.886 4.450 1.00 91.00 91 ASN A C 1
ATOM 719 O O . ASN A 1 91 ? 2.675 -1.106 3.301 1.00 91.00 91 ASN A O 1
ATOM 723 N N . TYR A 1 92 ? 2.203 -0.917 5.485 1.00 89.88 92 TYR A N 1
ATOM 724 C CA . TYR A 1 92 ? 0.765 -1.019 5.271 1.00 89.88 92 TYR A CA 1
ATOM 725 C C . TYR A 1 92 ? 0.223 0.260 4.640 1.00 89.88 92 TYR A C 1
ATOM 727 O O . TYR A 1 92 ? 0.680 1.365 4.933 1.00 89.88 92 TYR A O 1
ATOM 735 N N . ARG A 1 93 ? -0.795 0.093 3.803 1.00 86.12 93 ARG A N 1
ATOM 736 C CA . ARG A 1 93 ? -1.515 1.190 3.161 1.00 86.12 93 ARG A CA 1
ATOM 737 C C . ARG A 1 93 ? -2.388 1.939 4.148 1.00 86.12 93 ARG A C 1
ATOM 739 O O . ARG A 1 93 ? -2.808 1.393 5.173 1.00 86.12 93 ARG A O 1
ATOM 746 N N . ALA A 1 94 ? -2.727 3.177 3.798 1.00 85.31 94 ALA A N 1
ATOM 747 C CA . ALA A 1 94 ? -3.492 4.069 4.657 1.00 85.31 94 ALA A CA 1
ATOM 748 C C . ALA A 1 94 ? -4.804 3.436 5.149 1.00 85.31 94 ALA A C 1
ATOM 750 O O . ALA A 1 94 ? -5.102 3.463 6.345 1.00 85.31 94 ALA A O 1
ATOM 751 N N . LYS A 1 95 ? -5.556 2.793 4.247 1.00 79.44 95 LYS A N 1
ATOM 752 C CA . LYS A 1 95 ? -6.789 2.058 4.582 1.00 79.44 95 LYS A CA 1
ATOM 753 C C . LYS A 1 95 ? -6.549 0.929 5.593 1.00 79.44 95 LYS A C 1
ATOM 755 O O . LYS A 1 95 ? -7.285 0.819 6.573 1.00 79.44 95 LYS A O 1
ATOM 760 N N . SER A 1 96 ? -5.493 0.137 5.411 1.00 83.56 96 SER A N 1
ATOM 761 C CA . SER A 1 96 ? -5.114 -0.939 6.335 1.00 83.56 96 SER A CA 1
ATOM 762 C C . SER A 1 96 ? -4.728 -0.400 7.715 1.00 83.56 96 SER A C 1
ATOM 764 O O . SER A 1 96 ? -5.122 -0.973 8.728 1.00 83.56 96 SER A O 1
ATOM 766 N N . ILE A 1 97 ? -4.004 0.723 7.772 1.00 89.06 97 ILE A N 1
ATOM 767 C CA . ILE A 1 97 ? -3.654 1.392 9.032 1.00 89.06 97 ILE A CA 1
ATOM 768 C C . ILE A 1 97 ? -4.898 1.879 9.767 1.00 89.06 97 ILE A C 1
ATOM 770 O O . ILE A 1 97 ? -5.034 1.594 10.955 1.00 89.06 97 ILE A O 1
ATOM 774 N N . LYS A 1 98 ? -5.824 2.557 9.076 1.00 84.00 98 LYS A N 1
ATOM 775 C CA . LYS A 1 98 ? -7.097 2.998 9.673 1.00 84.00 98 LYS A CA 1
ATOM 776 C C . LYS A 1 98 ? -7.847 1.823 10.297 1.00 84.00 98 LYS A C 1
ATOM 778 O O . LYS A 1 98 ? -8.327 1.939 11.420 1.00 84.00 98 LYS A O 1
ATOM 783 N N . LEU A 1 99 ? -7.884 0.686 9.600 1.00 79.12 99 LEU A N 1
ATOM 784 C CA . LEU A 1 99 ? -8.521 -0.536 10.081 1.00 79.12 99 LEU A CA 1
ATOM 785 C C . LEU A 1 99 ? -7.831 -1.102 11.330 1.00 79.12 99 LEU A C 1
ATOM 787 O O . LEU A 1 99 ? -8.499 -1.345 12.334 1.00 79.12 99 LEU A O 1
ATOM 791 N N . ILE A 1 100 ? -6.504 -1.251 11.307 1.00 84.94 100 ILE A N 1
ATOM 792 C CA . ILE A 1 100 ? -5.746 -1.725 12.475 1.00 84.94 100 ILE A CA 1
ATOM 793 C C . ILE A 1 100 ? -5.993 -0.799 13.671 1.00 84.94 100 ILE A C 1
ATOM 795 O O . ILE A 1 100 ? -6.385 -1.268 14.735 1.00 84.94 100 ILE A O 1
ATOM 799 N N . VAL A 1 101 ? -5.819 0.513 13.491 1.00 86.19 101 VAL A N 1
ATOM 800 C CA . VAL A 1 101 ? -5.953 1.514 14.560 1.00 86.19 101 VAL A CA 1
ATOM 801 C C . VAL A 1 101 ? -7.376 1.564 15.127 1.00 86.19 101 VAL A C 1
ATOM 803 O O . VAL A 1 101 ? -7.534 1.706 16.337 1.00 86.19 101 VAL A O 1
ATOM 806 N N . ALA A 1 102 ? -8.406 1.379 14.295 1.00 82.44 102 ALA A N 1
ATOM 807 C CA . ALA A 1 102 ? -9.799 1.297 14.742 1.00 82.44 102 ALA A CA 1
ATOM 808 C C . ALA A 1 102 ? -10.076 0.124 15.699 1.00 82.44 102 ALA A C 1
ATOM 810 O O . ALA A 1 102 ? -11.013 0.206 16.487 1.00 82.44 102 ALA A O 1
ATOM 811 N N . ASN A 1 103 ? -9.265 -0.937 15.648 1.00 80.31 103 ASN A N 1
ATOM 812 C CA . ASN A 1 103 ? -9.437 -2.158 16.443 1.00 80.31 103 ASN A CA 1
ATOM 813 C C . ASN A 1 103 ? -8.471 -2.248 17.634 1.00 80.31 103 ASN A C 1
ATOM 815 O O . ASN A 1 103 ? -8.426 -3.267 18.327 1.00 80.31 103 ASN A O 1
ATOM 819 N N . LEU A 1 104 ? -7.679 -1.202 17.877 1.00 85.69 104 LEU A N 1
ATOM 820 C CA . LEU A 1 104 ? -6.794 -1.128 19.034 1.00 85.69 104 LEU A CA 1
ATOM 821 C C . LEU A 1 104 ? -7.509 -0.490 20.241 1.00 85.69 104 LEU A C 1
ATOM 823 O O . LEU A 1 104 ? -8.347 0.397 20.063 1.00 85.69 104 LEU A O 1
ATOM 827 N N . PRO A 1 105 ? -7.160 -0.894 21.478 1.00 85.00 105 PRO A N 1
ATOM 828 C CA . PRO A 1 105 ? -7.772 -0.372 22.697 1.00 85.00 105 PRO A CA 1
ATOM 829 C C . PRO A 1 105 ? -7.223 1.025 23.025 1.00 85.00 105 PRO A C 1
ATOM 831 O O . PRO A 1 105 ? -6.263 1.177 23.780 1.00 85.00 105 PRO A O 1
ATOM 834 N N . PHE A 1 106 ? -7.811 2.053 22.416 1.00 85.44 106 PHE A N 1
ATOM 835 C CA . PHE A 1 106 ? -7.481 3.451 22.696 1.00 85.44 106 PHE A CA 1
ATOM 836 C C . PHE A 1 106 ? -8.169 3.931 23.982 1.00 85.44 106 PHE A C 1
ATOM 838 O O . PHE A 1 106 ? -9.373 3.714 24.116 1.00 85.44 106 PHE A O 1
ATOM 845 N N . PRO A 1 107 ? -7.453 4.607 24.901 1.00 85.06 107 PRO A N 1
ATOM 846 C CA . PRO A 1 107 ? -8.091 5.307 26.009 1.00 85.06 107 PRO A CA 1
ATOM 847 C C . PRO A 1 107 ? -8.849 6.537 25.492 1.00 85.06 107 PRO A C 1
ATOM 849 O O . PRO A 1 107 ? -8.442 7.140 24.499 1.00 85.06 107 PRO A O 1
ATOM 852 N N . GLU A 1 108 ? -9.901 6.953 26.200 1.00 81.94 108 GLU A N 1
ATOM 853 C CA . GLU A 1 108 ? -10.725 8.123 25.838 1.00 81.94 108 GLU A CA 1
ATOM 854 C C . GLU A 1 108 ? -9.914 9.422 25.723 1.00 81.94 108 GLU A C 1
ATOM 856 O O . GLU A 1 108 ? -10.254 10.319 24.959 1.00 81.94 108 GLU A O 1
ATOM 861 N N . THR A 1 109 ? -8.795 9.506 26.442 1.00 85.12 109 THR A N 1
ATOM 862 C CA . THR A 1 109 ? -7.894 10.663 26.456 1.00 85.12 109 THR A CA 1
ATOM 863 C C . THR A 1 109 ? -7.018 10.791 25.208 1.00 85.12 109 THR A C 1
ATOM 865 O O . THR A 1 109 ? -6.333 11.801 25.052 1.00 85.12 109 THR A O 1
ATOM 868 N N . LYS A 1 110 ? -6.988 9.784 24.323 1.00 85.25 110 LYS A N 1
ATOM 869 C CA . LYS A 1 110 ? -6.125 9.770 23.136 1.00 85.25 110 LYS A CA 1
ATOM 870 C C . LYS A 1 110 ? -6.955 9.817 21.859 1.00 85.25 110 LYS A C 1
ATOM 872 O O . LYS A 1 110 ? -7.697 8.885 21.555 1.00 85.25 110 LYS A O 1
ATOM 877 N N . ASP A 1 111 ? -6.739 10.857 21.053 1.00 88.38 111 ASP A N 1
ATOM 878 C CA . ASP A 1 111 ? -7.393 10.972 19.752 1.00 88.38 111 ASP A CA 1
ATOM 879 C C . ASP A 1 111 ? -6.857 9.934 18.754 1.00 88.38 111 ASP A C 1
ATOM 881 O O . ASP A 1 111 ? -5.746 10.019 18.217 1.00 88.38 111 ASP A O 1
ATOM 885 N N . ARG A 1 112 ? -7.711 8.951 18.479 1.00 86.75 112 ARG A N 1
ATOM 886 C CA . ARG A 1 112 ? -7.475 7.876 17.522 1.00 86.75 112 ARG A CA 1
ATOM 887 C C . ARG A 1 112 ? -7.264 8.397 16.098 1.00 86.75 112 ARG A C 1
ATOM 889 O O . ARG A 1 112 ? -6.454 7.825 15.368 1.00 86.75 112 ARG A O 1
ATOM 896 N N . ALA A 1 113 ? -7.971 9.453 15.690 1.00 85.69 113 ALA A N 1
ATOM 897 C CA . ALA A 1 113 ? -7.906 9.970 14.324 1.00 85.69 113 ALA A CA 1
ATOM 898 C C . ALA A 1 113 ? -6.552 10.636 14.044 1.00 85.69 113 ALA A C 1
ATOM 900 O O . ALA A 1 113 ? -5.910 10.331 13.033 1.00 85.69 113 ALA A O 1
ATOM 901 N N . THR A 1 114 ? -6.082 11.477 14.968 1.00 90.00 114 THR A N 1
ATOM 902 C CA . THR A 1 114 ? -4.749 12.091 14.894 1.00 90.00 114 THR A CA 1
ATOM 903 C C . THR A 1 114 ? -3.639 11.039 14.885 1.00 90.00 114 THR A C 1
ATOM 905 O O . THR A 1 114 ? -2.719 11.109 14.068 1.00 90.00 114 THR A O 1
ATOM 908 N N . GLU A 1 115 ? -3.742 10.012 15.730 1.00 90.81 115 GLU A N 1
ATOM 909 C CA . GLU A 1 115 ? -2.754 8.928 15.784 1.00 90.81 115 GLU A CA 1
ATOM 910 C C . GLU A 1 115 ? -2.724 8.095 14.496 1.00 90.81 115 GLU A C 1
ATOM 912 O O . GLU A 1 115 ? -1.646 7.807 13.969 1.00 90.81 115 GLU A O 1
ATOM 917 N N . ALA A 1 116 ? -3.892 7.771 13.930 1.00 88.75 116 ALA A N 1
ATOM 918 C CA . ALA A 1 116 ? -3.975 7.113 12.630 1.00 88.75 116 ALA A CA 1
ATOM 919 C C . ALA A 1 116 ? -3.289 7.949 11.542 1.00 88.75 116 ALA A C 1
ATOM 921 O O . ALA A 1 116 ? -2.484 7.411 10.784 1.00 88.75 116 ALA A O 1
ATOM 922 N N . LYS A 1 117 ? -3.550 9.262 11.488 1.00 91.69 117 LYS A N 1
ATOM 923 C CA . LYS A 1 117 ? -2.930 10.166 10.508 1.00 91.69 117 LYS A CA 1
ATOM 924 C C . LYS A 1 117 ? -1.402 10.170 10.624 1.00 91.69 117 LYS A C 1
ATOM 926 O O . LYS A 1 117 ? -0.719 9.971 9.623 1.00 91.69 117 LYS A O 1
ATOM 931 N N . ARG A 1 118 ? -0.869 10.294 11.844 1.00 96.06 118 ARG A N 1
ATOM 932 C CA . ARG A 1 118 ? 0.580 10.261 12.114 1.00 96.06 118 ARG A CA 1
ATOM 933 C C . ARG A 1 118 ? 1.237 8.958 11.646 1.00 96.06 118 ARG A C 1
ATOM 935 O O . ARG A 1 118 ? 2.336 8.964 11.086 1.00 96.06 118 ARG A O 1
ATOM 942 N N . ILE A 1 119 ? 0.575 7.826 11.884 1.00 96.12 119 ILE A N 1
ATOM 943 C CA . ILE A 1 119 ? 1.069 6.513 11.455 1.00 96.12 119 ILE A CA 1
ATOM 944 C C . ILE A 1 119 ? 1.041 6.412 9.932 1.00 96.12 119 ILE A C 1
ATOM 946 O O . ILE A 1 119 ? 2.042 5.998 9.361 1.00 96.12 119 ILE A O 1
ATOM 950 N N . ILE A 1 120 ? -0.046 6.842 9.282 1.00 93.44 120 ILE A N 1
ATOM 951 C CA . ILE A 1 120 ? -0.175 6.843 7.815 1.00 93.44 120 ILE A CA 1
ATOM 952 C C . ILE A 1 120 ? 0.948 7.655 7.166 1.00 93.44 120 ILE A C 1
ATOM 954 O O . ILE A 1 120 ? 1.577 7.191 6.221 1.00 93.44 120 ILE A O 1
ATOM 958 N N . GLU A 1 121 ? 1.250 8.843 7.688 1.00 95.25 121 GLU A N 1
ATOM 959 C CA . GLU A 1 121 ? 2.358 9.665 7.185 1.00 95.25 121 GLU A CA 1
ATOM 960 C C . GLU A 1 121 ? 3.708 8.939 7.295 1.00 95.25 121 GLU A C 1
ATOM 962 O O . GLU A 1 121 ? 4.542 9.023 6.393 1.00 95.25 121 GLU A O 1
ATOM 967 N N . SER A 1 122 ? 3.916 8.182 8.375 1.00 95.75 122 SER A N 1
ATOM 968 C CA . SER A 1 122 ? 5.134 7.390 8.578 1.00 95.75 122 SER A CA 1
ATOM 969 C C . SER A 1 122 ? 5.196 6.182 7.638 1.00 95.75 122 SER A C 1
ATOM 971 O O . SER A 1 122 ? 6.224 5.947 7.005 1.00 95.75 122 SER A O 1
ATOM 973 N N . THR A 1 123 ? 4.098 5.438 7.485 1.00 94.56 123 THR A N 1
ATOM 974 C CA . THR A 1 123 ? 4.052 4.265 6.602 1.00 94.56 123 THR A CA 1
ATOM 975 C C . THR A 1 123 ? 4.146 4.657 5.134 1.00 94.56 123 THR A C 1
ATOM 977 O O . THR A 1 123 ? 4.823 3.970 4.376 1.00 94.56 123 THR A O 1
ATOM 980 N N . ASN A 1 124 ? 3.569 5.795 4.733 1.00 94.44 124 ASN A N 1
ATOM 981 C CA . ASN A 1 124 ? 3.712 6.332 3.379 1.00 94.44 124 ASN A CA 1
ATOM 982 C C . ASN A 1 124 ? 5.181 6.614 3.044 1.00 94.44 124 ASN A C 1
ATOM 984 O O . ASN A 1 124 ? 5.641 6.233 1.970 1.00 94.44 124 ASN A O 1
ATOM 988 N N . LYS A 1 125 ? 5.951 7.194 3.977 1.00 94.94 125 LYS A N 1
ATOM 989 C CA . LYS A 1 125 ? 7.402 7.387 3.798 1.00 94.94 125 LYS A CA 1
ATOM 990 C C . LYS A 1 125 ? 8.130 6.060 3.583 1.00 94.94 125 LYS A C 1
ATOM 992 O O . LYS A 1 125 ? 8.994 5.983 2.711 1.00 94.94 125 LYS A O 1
ATOM 997 N N . ASN A 1 126 ? 7.762 5.012 4.321 1.00 94.62 126 ASN A N 1
ATOM 998 C CA . ASN A 1 126 ? 8.367 3.688 4.159 1.00 94.62 126 ASN A CA 1
ATOM 999 C C . ASN A 1 126 ? 8.010 3.060 2.801 1.00 94.62 126 ASN A C 1
ATOM 1001 O O . ASN A 1 126 ? 8.891 2.544 2.114 1.00 94.62 126 ASN A O 1
ATOM 1005 N N . VAL A 1 127 ? 6.744 3.163 2.377 1.00 93.00 127 VAL A N 1
ATOM 1006 C CA . VAL A 1 127 ? 6.272 2.686 1.065 1.00 93.00 127 VAL A CA 1
ATOM 1007 C C . VAL A 1 127 ? 7.003 3.405 -0.068 1.00 93.00 127 VAL A C 1
ATOM 1009 O O . VAL A 1 127 ? 7.521 2.748 -0.968 1.00 93.00 127 VAL A O 1
ATOM 1012 N N . ILE A 1 128 ? 7.117 4.735 0.006 1.00 94.69 128 ILE A N 1
ATOM 1013 C CA . ILE A 1 128 ? 7.864 5.554 -0.958 1.00 94.69 128 ILE A CA 1
ATOM 1014 C C . ILE A 1 128 ? 9.339 5.141 -0.982 1.00 94.69 128 ILE A C 1
ATOM 1016 O O . ILE A 1 128 ? 9.896 4.920 -2.054 1.00 94.69 128 ILE A O 1
ATOM 1020 N N . SER A 1 129 ? 9.976 5.005 0.184 1.00 94.88 129 SER A N 1
ATOM 1021 C CA . SER A 1 129 ? 11.382 4.597 0.286 1.00 94.88 129 SER A CA 1
ATOM 1022 C C . SER A 1 129 ? 11.621 3.221 -0.338 1.00 94.88 129 SER A C 1
ATOM 1024 O O . SER A 1 129 ? 12.556 3.057 -1.123 1.00 94.88 129 SER A O 1
ATOM 1026 N N . LYS A 1 130 ? 10.742 2.253 -0.056 1.00 93.56 130 LYS A N 1
ATOM 1027 C CA . LYS A 1 130 ? 10.801 0.921 -0.655 1.00 93.56 130 LYS A CA 1
ATOM 1028 C C . LYS A 1 130 ? 10.614 0.980 -2.170 1.00 93.56 130 LYS A C 1
ATOM 1030 O O . LYS A 1 130 ? 11.419 0.407 -2.892 1.00 93.56 130 LYS A O 1
ATOM 1035 N N . PHE A 1 131 ? 9.610 1.711 -2.653 1.00 93.38 131 PHE A N 1
ATOM 1036 C CA . PHE A 1 131 ? 9.382 1.876 -4.088 1.00 93.38 131 PHE A CA 1
ATOM 1037 C C . PHE A 1 131 ? 10.609 2.465 -4.790 1.00 93.38 131 PHE A C 1
ATOM 1039 O O . PHE A 1 131 ? 11.042 1.932 -5.803 1.00 93.38 131 PHE A O 1
ATOM 1046 N N . LYS A 1 132 ? 11.212 3.524 -4.233 1.00 94.19 132 LYS A N 1
ATOM 1047 C CA . LYS A 1 132 ? 12.424 4.139 -4.796 1.00 94.19 132 LYS A CA 1
ATOM 1048 C C . LYS A 1 132 ? 13.618 3.186 -4.799 1.00 94.19 132 LYS A C 1
ATOM 1050 O O . LYS A 1 132 ? 14.410 3.225 -5.734 1.00 94.19 132 LYS A O 1
ATOM 1055 N N . LYS A 1 133 ? 13.742 2.332 -3.780 1.00 95.38 133 LYS A N 1
ATOM 1056 C CA . LYS A 1 133 ? 14.771 1.288 -3.728 1.00 95.38 133 LYS A CA 1
ATOM 1057 C C . LYS A 1 133 ? 14.576 0.242 -4.828 1.00 95.38 133 LYS A C 1
ATOM 1059 O O . LYS A 1 133 ? 15.553 -0.142 -5.456 1.00 95.38 133 LYS A O 1
ATOM 1064 N N . ASP A 1 134 ? 13.335 -0.172 -5.066 1.00 93.38 134 ASP A N 1
ATOM 1065 C CA . ASP A 1 134 ? 12.977 -1.192 -6.060 1.00 93.38 134 ASP A CA 1
ATOM 1066 C C . ASP A 1 134 ? 12.872 -0.606 -7.490 1.00 93.38 134 ASP A C 1
ATOM 1068 O O . ASP A 1 134 ? 12.703 -1.337 -8.468 1.00 93.38 134 ASP A O 1
ATOM 1072 N N . LEU A 1 135 ? 12.955 0.723 -7.632 1.00 92.00 135 LEU A N 1
ATOM 1073 C CA . LEU A 1 135 ? 12.730 1.424 -8.893 1.00 92.00 135 LEU A CA 1
ATOM 1074 C C . LEU A 1 135 ? 13.726 1.062 -10.011 1.00 92.00 135 LEU A C 1
ATOM 1076 O O . LEU A 1 135 ? 13.269 0.921 -11.145 1.00 92.00 135 LEU A O 1
ATOM 1080 N N . PRO A 1 136 ? 15.041 0.900 -9.760 1.00 91.75 136 PRO A N 1
ATOM 1081 C CA . PRO A 1 136 ? 15.973 0.455 -10.794 1.00 91.75 136 PRO A CA 1
ATOM 1082 C C . PRO A 1 136 ? 15.556 -0.888 -11.405 1.00 91.75 136 PRO A C 1
ATOM 1084 O O . PRO A 1 136 ? 15.426 -0.987 -12.621 1.00 91.75 136 PRO A O 1
ATOM 1087 N N . ASP A 1 137 ? 15.227 -1.878 -10.573 1.00 92.25 137 ASP A N 1
ATOM 1088 C CA . ASP A 1 137 ? 14.808 -3.208 -11.034 1.00 92.25 137 ASP A CA 1
ATOM 1089 C C . ASP A 1 137 ? 13.465 -3.167 -11.779 1.00 92.25 137 ASP A C 1
ATOM 1091 O O . ASP A 1 137 ? 13.229 -3.931 -12.716 1.00 92.25 137 ASP A O 1
ATOM 1095 N N . LEU A 1 138 ? 12.553 -2.279 -11.368 1.00 88.75 138 LEU A N 1
ATOM 1096 C CA . LEU A 1 138 ? 11.292 -2.041 -12.075 1.00 88.75 138 LEU A CA 1
ATOM 1097 C C . LEU A 1 138 ? 11.515 -1.391 -13.446 1.00 88.75 138 LEU A C 1
ATOM 1099 O O . LEU A 1 138 ? 10.818 -1.748 -14.396 1.00 88.75 138 LEU A O 1
ATOM 1103 N N . ALA A 1 139 ? 12.472 -0.469 -13.557 1.00 86.06 139 ALA A N 1
ATOM 1104 C CA . ALA A 1 139 ? 12.806 0.202 -14.810 1.00 86.06 139 ALA A CA 1
ATOM 1105 C C . ALA A 1 139 ? 13.381 -0.777 -15.846 1.00 86.06 139 ALA A C 1
ATOM 1107 O O . ALA A 1 139 ? 12.995 -0.719 -17.012 1.00 86.06 139 ALA A O 1
ATOM 1108 N N . GLU A 1 140 ? 14.214 -1.730 -15.415 1.00 87.06 140 GLU A N 1
ATOM 1109 C CA . GLU A 1 140 ? 14.761 -2.785 -16.286 1.00 87.06 140 GLU A CA 1
ATOM 1110 C C . GLU A 1 140 ? 13.672 -3.697 -16.877 1.00 87.06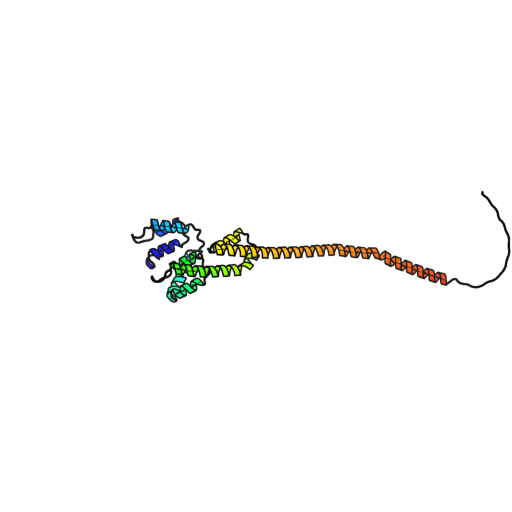 140 GLU A C 1
ATOM 1112 O O . GLU A 1 140 ? 13.821 -4.237 -17.973 1.00 87.06 140 GLU A O 1
ATOM 1117 N N . LYS A 1 141 ? 12.523 -3.830 -16.199 1.00 86.94 141 LYS A N 1
ATOM 1118 C CA . LYS A 1 141 ? 11.366 -4.583 -16.718 1.00 86.94 141 LYS A CA 1
ATOM 1119 C C . LYS A 1 141 ? 10.610 -3.852 -17.826 1.00 86.94 141 LYS A C 1
ATOM 1121 O O . LYS A 1 141 ? 9.750 -4.472 -18.447 1.00 86.94 141 LYS A O 1
ATOM 1126 N N . LYS A 1 142 ? 10.887 -2.560 -18.053 1.00 79.50 142 LYS A N 1
ATOM 1127 C CA . LYS A 1 142 ? 10.285 -1.728 -19.113 1.00 79.50 142 LYS A CA 1
ATOM 1128 C C . LYS A 1 142 ? 8.761 -1.841 -19.162 1.00 79.50 142 LYS A C 1
ATOM 1130 O O . LYS A 1 142 ? 8.166 -2.007 -20.226 1.00 79.50 142 LYS A O 1
ATOM 1135 N N . LEU A 1 143 ? 8.136 -1.788 -17.987 1.00 75.75 143 LEU A N 1
ATOM 1136 C CA . LEU A 1 143 ? 6.681 -1.827 -17.872 1.00 75.75 143 LEU A CA 1
ATOM 1137 C C . LEU A 1 143 ? 6.072 -0.669 -18.667 1.00 75.75 143 LEU A C 1
ATOM 1139 O O . LEU A 1 143 ? 6.593 0.449 -18.651 1.00 75.75 143 LEU A O 1
ATOM 1143 N N . ASP A 1 144 ? 4.947 -0.923 -19.329 1.00 76.31 144 ASP A N 1
ATOM 1144 C CA . ASP A 1 144 ? 4.210 0.138 -19.998 1.00 76.31 144 ASP A CA 1
ATOM 1145 C C . ASP A 1 144 ? 3.665 1.158 -18.978 1.00 76.31 144 ASP A C 1
ATOM 1147 O O . ASP A 1 144 ? 3.493 0.880 -17.782 1.00 76.31 144 ASP A O 1
ATOM 1151 N N . LEU A 1 145 ? 3.376 2.368 -19.463 1.00 73.31 145 LEU A N 1
ATOM 1152 C CA . LEU A 1 145 ? 2.943 3.481 -18.620 1.00 73.31 145 LEU A CA 1
ATOM 1153 C C . LEU A 1 145 ? 1.662 3.166 -17.836 1.00 73.31 145 LEU A C 1
ATOM 1155 O O . LEU A 1 145 ? 1.517 3.638 -16.705 1.00 73.31 145 LEU A O 1
ATOM 1159 N N . HIS A 1 146 ? 0.737 2.396 -18.414 1.00 75.75 146 HIS A N 1
ATOM 1160 C CA . HIS A 1 146 ? -0.517 2.042 -17.759 1.00 75.75 146 HIS A CA 1
ATOM 1161 C C . HIS A 1 146 ? -0.256 1.094 -16.584 1.00 75.75 146 HIS A C 1
ATOM 1163 O O . HIS A 1 146 ? -0.696 1.36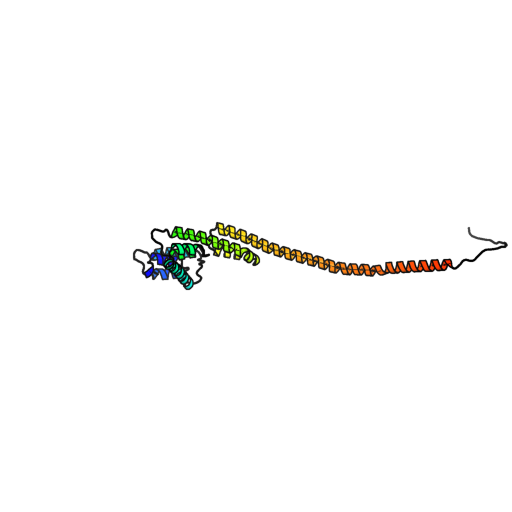9 -15.466 1.00 75.75 146 HIS A O 1
ATOM 1169 N N . THR A 1 147 ? 0.544 0.050 -16.796 1.00 76.50 147 THR A N 1
ATOM 1170 C CA . THR A 1 147 ? 0.943 -0.900 -15.748 1.00 76.50 147 THR A CA 1
ATOM 1171 C C . THR A 1 147 ? 1.700 -0.213 -14.611 1.00 76.50 147 THR A C 1
ATOM 1173 O O . THR A 1 147 ? 1.363 -0.398 -13.439 1.00 76.50 147 THR A O 1
ATOM 1176 N N . LEU A 1 148 ? 2.675 0.642 -14.934 1.00 76.75 148 LEU A N 1
ATOM 1177 C CA . LEU A 1 148 ? 3.428 1.409 -13.939 1.00 76.75 148 LEU A CA 1
ATOM 1178 C C . LEU A 1 148 ? 2.522 2.362 -13.148 1.00 76.75 148 LEU A C 1
ATOM 1180 O O . LEU A 1 148 ? 2.624 2.478 -11.926 1.00 76.75 148 LEU A O 1
ATOM 1184 N N . THR A 1 149 ? 1.601 3.026 -13.842 1.00 77.19 149 THR A N 1
ATOM 1185 C CA . THR A 1 149 ? 0.636 3.937 -13.226 1.00 77.19 149 THR A CA 1
ATOM 1186 C C . THR A 1 149 ? -0.287 3.201 -12.258 1.00 77.19 149 THR A C 1
ATOM 1188 O O . THR A 1 149 ? -0.477 3.665 -11.133 1.00 77.19 149 THR A O 1
ATOM 1191 N N . ASN A 1 150 ? -0.815 2.043 -12.655 1.00 80.44 150 ASN A N 1
ATOM 1192 C CA . ASN A 1 150 ? -1.671 1.218 -11.805 1.00 80.44 150 ASN A CA 1
ATOM 1193 C C . ASN A 1 150 ? -0.922 0.696 -10.575 1.00 80.44 150 ASN A C 1
ATOM 1195 O O . ASN A 1 150 ? -1.475 0.706 -9.474 1.00 80.44 150 ASN A O 1
ATOM 1199 N N . LEU A 1 151 ? 0.346 0.301 -10.735 1.00 85.38 151 LEU A N 1
ATOM 1200 C CA . LEU A 1 151 ? 1.200 -0.094 -9.616 1.00 85.38 151 LEU A CA 1
ATOM 1201 C C . LEU A 1 151 ? 1.334 1.045 -8.598 1.00 85.38 151 LEU A C 1
ATOM 1203 O O . LEU A 1 151 ? 1.107 0.825 -7.412 1.00 85.38 151 LEU A O 1
ATOM 1207 N N . ILE A 1 152 ? 1.639 2.265 -9.048 1.00 86.38 152 ILE A N 1
ATOM 1208 C CA . ILE A 1 152 ? 1.803 3.417 -8.149 1.00 86.38 152 ILE A CA 1
ATOM 1209 C C . ILE A 1 152 ? 0.479 3.765 -7.452 1.00 86.38 152 ILE A C 1
ATOM 1211 O O . ILE A 1 152 ? 0.462 3.991 -6.242 1.00 86.38 152 ILE A O 1
ATOM 1215 N N . TYR A 1 153 ? -0.641 3.759 -8.179 1.00 84.00 153 TYR A N 1
ATOM 1216 C CA . TYR A 1 153 ? -1.956 4.008 -7.581 1.00 84.00 153 TYR A CA 1
ATOM 1217 C C . TYR A 1 153 ? -2.365 2.942 -6.561 1.00 84.00 153 TYR A C 1
ATOM 1219 O O . TYR A 1 153 ? -3.078 3.253 -5.607 1.00 84.00 153 TYR A O 1
ATOM 1227 N N . SER A 1 154 ? -1.886 1.703 -6.706 1.00 82.19 154 SER A N 1
ATOM 1228 C CA . SER A 1 154 ? -2.205 0.620 -5.771 1.00 82.19 154 SER A CA 1
ATOM 1229 C C . SER A 1 154 ? -1.717 0.873 -4.335 1.00 82.19 154 SER A C 1
ATOM 1231 O O . SER A 1 154 ? -2.243 0.259 -3.400 1.00 82.19 154 SER A O 1
ATOM 1233 N N . PHE A 1 155 ? -0.753 1.787 -4.153 1.00 85.44 155 PHE A N 1
ATOM 1234 C CA . PHE A 1 155 ? -0.194 2.155 -2.852 1.00 85.44 155 PHE A CA 1
ATOM 1235 C C . PHE A 1 155 ? -1.061 3.122 -2.034 1.00 85.44 155 PHE A C 1
ATOM 1237 O O . PHE A 1 155 ? -0.760 3.309 -0.858 1.00 85.44 155 PHE A O 1
ATOM 1244 N N . ASP A 1 156 ? -2.128 3.700 -2.603 1.00 83.56 156 ASP A N 1
ATOM 1245 C CA . ASP A 1 156 ? -3.047 4.606 -1.882 1.00 83.56 156 ASP A CA 1
ATOM 1246 C C . ASP A 1 156 ? -2.320 5.811 -1.236 1.00 83.56 156 ASP A C 1
ATOM 1248 O O . ASP A 1 156 ? -2.578 6.200 -0.095 1.00 83.56 156 ASP A O 1
ATOM 1252 N N . LEU A 1 157 ? -1.341 6.366 -1.962 1.00 90.25 157 LEU A N 1
ATOM 1253 C CA . LEU A 1 157 ? -0.529 7.509 -1.534 1.00 90.25 157 LEU A CA 1
ATOM 1254 C C . LEU A 1 157 ? -1.222 8.851 -1.849 1.00 90.25 157 LEU A C 1
ATOM 1256 O O . LEU A 1 157 ? -2.042 8.917 -2.769 1.00 90.25 157 LEU A O 1
ATOM 1260 N N . PRO A 1 158 ? -0.863 9.946 -1.148 1.00 90.88 158 PRO A N 1
ATOM 1261 C CA . PRO A 1 158 ? -1.307 11.296 -1.487 1.00 90.88 158 PRO A CA 1
ATOM 1262 C C . PRO A 1 158 ? -1.014 11.661 -2.947 1.00 90.88 158 PRO A C 1
ATOM 1264 O O . PRO A 1 158 ? 0.014 11.282 -3.507 1.00 90.88 158 PRO A O 1
ATOM 1267 N N . GLU A 1 159 ? -1.893 12.456 -3.560 1.00 89.62 159 GLU A N 1
ATOM 1268 C CA . GLU A 1 159 ? -1.826 12.768 -4.995 1.00 89.62 159 GLU A CA 1
ATOM 1269 C C . GLU A 1 159 ? -0.480 13.381 -5.419 1.00 89.62 159 GLU A C 1
ATOM 1271 O O . GLU A 1 159 ? 0.063 13.040 -6.472 1.00 89.62 159 GLU A O 1
ATOM 1276 N N . ASN A 1 160 ? 0.086 14.253 -4.582 1.00 91.75 160 ASN A N 1
ATOM 1277 C CA . ASN A 1 160 ? 1.388 14.864 -4.841 1.00 91.75 160 ASN A CA 1
ATOM 1278 C C . ASN A 1 160 ? 2.514 13.822 -4.858 1.00 91.75 160 ASN A C 1
ATOM 1280 O O . ASN A 1 160 ? 3.339 13.841 -5.771 1.00 91.75 160 ASN A O 1
ATOM 1284 N N . ASP A 1 161 ? 2.509 12.873 -3.918 1.00 92.31 161 ASP A N 1
ATOM 1285 C CA . ASP A 1 161 ? 3.503 11.797 -3.866 1.00 92.31 161 ASP A CA 1
ATOM 1286 C C . ASP A 1 161 ? 3.377 10.883 -5.090 1.00 92.31 161 ASP A C 1
ATOM 1288 O O . ASP A 1 161 ? 4.377 10.538 -5.719 1.00 92.31 161 ASP A O 1
ATOM 1292 N N . VAL A 1 162 ? 2.146 10.560 -5.502 1.00 89.25 162 VAL A N 1
ATOM 1293 C CA . VAL A 1 162 ? 1.879 9.786 -6.724 1.00 89.25 162 VAL A CA 1
ATOM 1294 C C . VAL A 1 162 ? 2.438 10.491 -7.963 1.00 89.25 162 VAL A C 1
ATOM 1296 O O . VAL A 1 162 ? 3.087 9.849 -8.791 1.00 89.25 162 VAL A O 1
ATOM 1299 N N . LYS A 1 163 ? 2.218 11.805 -8.107 1.00 86.56 163 LYS A N 1
ATOM 1300 C CA . LYS A 1 163 ? 2.746 12.592 -9.237 1.00 86.56 163 LYS A CA 1
ATOM 1301 C C . LYS A 1 163 ? 4.274 12.565 -9.279 1.00 86.56 163 LYS A C 1
ATOM 1303 O O . LYS A 1 163 ? 4.846 12.360 -10.351 1.00 86.56 163 LYS A O 1
ATOM 1308 N N . VAL A 1 164 ? 4.925 12.728 -8.126 1.00 90.62 164 VAL A N 1
ATOM 1309 C CA . VAL A 1 164 ? 6.390 12.676 -8.009 1.00 90.62 164 VAL A CA 1
ATOM 1310 C C . VAL A 1 164 ? 6.915 11.291 -8.387 1.00 90.62 164 VAL A C 1
ATOM 1312 O O . VAL A 1 164 ? 7.774 11.189 -9.262 1.00 90.62 164 VAL A O 1
ATOM 1315 N N . LEU A 1 165 ? 6.353 10.225 -7.810 1.00 90.44 165 LEU A N 1
ATOM 1316 C CA . LEU A 1 165 ? 6.776 8.851 -8.092 1.00 90.44 165 LEU A CA 1
ATOM 1317 C C . LEU A 1 165 ? 6.605 8.471 -9.563 1.00 90.44 165 LEU A C 1
ATOM 1319 O O . LEU A 1 165 ? 7.482 7.825 -10.131 1.00 90.44 165 LEU A O 1
ATOM 1323 N N . LYS A 1 166 ? 5.511 8.899 -10.204 1.00 86.94 166 LYS A N 1
ATOM 1324 C CA . LYS A 1 166 ? 5.305 8.681 -11.642 1.00 86.94 166 LYS A CA 1
ATOM 1325 C C . LYS A 1 166 ? 6.406 9.323 -12.472 1.00 86.94 166 LYS A C 1
ATOM 1327 O O . LYS A 1 166 ? 6.958 8.669 -13.351 1.00 86.94 166 LYS A O 1
ATOM 1332 N N . LYS A 1 167 ? 6.734 10.588 -12.193 1.00 85.88 167 LYS A N 1
ATOM 1333 C CA . LYS A 1 167 ? 7.787 11.306 -12.919 1.00 85.88 167 LYS A CA 1
ATOM 1334 C C . LYS A 1 167 ? 9.138 10.614 -12.747 1.00 85.88 167 LYS A C 1
ATOM 1336 O O . LYS A 1 167 ? 9.817 10.373 -13.739 1.00 85.88 167 LYS A O 1
ATOM 1341 N N . GLU A 1 168 ? 9.498 10.257 -11.515 1.00 88.19 168 GLU A N 1
ATOM 1342 C CA . GLU A 1 168 ? 10.745 9.538 -11.225 1.00 88.19 168 GLU A CA 1
ATOM 1343 C C . GLU A 1 168 ? 10.809 8.193 -11.958 1.00 88.19 168 GLU A C 1
ATOM 1345 O O . GLU A 1 168 ? 11.827 7.865 -12.568 1.00 88.19 168 GLU A O 1
ATOM 1350 N N . ALA A 1 169 ? 9.712 7.436 -11.955 1.00 84.44 169 ALA A N 1
ATOM 1351 C CA . ALA A 1 169 ? 9.683 6.122 -12.573 1.00 84.44 169 ALA A CA 1
ATOM 1352 C C . ALA A 1 169 ? 9.731 6.164 -14.107 1.00 84.44 169 ALA A C 1
ATOM 1354 O O . ALA A 1 169 ? 10.411 5.339 -14.720 1.00 84.44 169 ALA A O 1
ATOM 1355 N N . ILE A 1 170 ? 9.081 7.153 -14.728 1.00 78.81 170 ILE A N 1
ATOM 1356 C CA . ILE A 1 170 ? 9.186 7.401 -16.172 1.00 78.81 170 ILE A CA 1
ATOM 1357 C C . ILE A 1 170 ? 10.634 7.714 -16.548 1.00 78.81 170 ILE A C 1
ATOM 1359 O O . ILE A 1 170 ? 11.172 7.073 -17.447 1.00 78.81 170 ILE A O 1
ATOM 1363 N N . VAL A 1 171 ? 11.278 8.647 -15.837 1.00 83.75 171 VAL A N 1
ATOM 1364 C CA . VAL A 1 171 ? 12.671 9.035 -16.110 1.00 83.75 171 VAL A CA 1
ATOM 1365 C C . VAL A 1 171 ? 13.601 7.829 -15.987 1.00 83.75 171 VAL A C 1
ATOM 1367 O O . VAL A 1 171 ? 14.378 7.559 -16.898 1.00 83.75 171 VAL A O 1
ATOM 1370 N N . LYS A 1 172 ? 13.478 7.034 -14.917 1.00 84.38 172 LYS A N 1
ATOM 1371 C CA . LYS A 1 172 ? 14.310 5.833 -14.738 1.00 84.38 172 LYS A CA 1
ATOM 1372 C C . LYS A 1 172 ? 14.093 4.780 -15.824 1.00 84.38 172 LYS A C 1
ATOM 1374 O O . LYS A 1 172 ? 15.057 4.161 -16.267 1.00 84.38 172 LYS A O 1
ATOM 1379 N N . THR A 1 173 ? 12.857 4.605 -16.282 1.00 79.00 173 THR A N 1
ATOM 1380 C CA . THR A 1 173 ? 12.542 3.686 -17.388 1.00 79.00 173 THR A CA 1
ATOM 1381 C C . THR A 1 173 ? 13.129 4.189 -18.709 1.00 79.00 173 THR A C 1
ATOM 1383 O O . THR A 1 173 ? 13.706 3.410 -19.461 1.00 79.00 173 THR A O 1
ATOM 1386 N N . GLN A 1 174 ? 13.060 5.498 -18.974 1.00 80.56 174 GLN A N 1
ATOM 1387 C CA . GLN A 1 174 ? 13.690 6.117 -20.145 1.00 80.56 174 GLN A CA 1
ATOM 1388 C C . GLN A 1 174 ? 15.214 5.962 -20.126 1.00 80.56 174 GLN A C 1
ATOM 1390 O O . GLN A 1 174 ? 15.800 5.650 -21.157 1.00 80.56 174 GLN A O 1
ATOM 1395 N N . GLU A 1 175 ? 15.855 6.122 -18.966 1.00 83.69 175 GLU A N 1
ATOM 1396 C CA . GLU A 1 175 ? 17.292 5.875 -18.811 1.00 83.69 175 GLU A CA 1
ATOM 1397 C C . GLU A 1 175 ? 17.662 4.416 -19.120 1.00 83.69 175 GLU A C 1
ATOM 1399 O O . GLU A 1 175 ? 18.676 4.177 -19.772 1.00 83.69 175 GLU A O 1
ATOM 1404 N N . ALA A 1 176 ? 16.859 3.443 -18.671 1.00 81.25 176 ALA A N 1
ATOM 1405 C CA . ALA A 1 176 ? 17.082 2.024 -18.963 1.00 81.25 176 ALA A CA 1
ATOM 1406 C C . ALA A 1 176 ? 16.955 1.727 -20.464 1.00 81.25 176 ALA A C 1
ATOM 1408 O O . ALA A 1 176 ? 17.861 1.153 -21.063 1.00 81.25 176 ALA A O 1
ATOM 1409 N N . ILE A 1 177 ? 15.890 2.222 -21.102 1.00 75.50 177 ILE A N 1
ATOM 1410 C CA . ILE A 1 177 ? 15.708 2.109 -22.555 1.00 75.50 177 ILE A CA 1
ATOM 1411 C C . ILE A 1 177 ? 16.872 2.778 -23.302 1.00 75.50 177 ILE A C 1
ATOM 1413 O O . ILE A 1 177 ? 17.396 2.209 -24.254 1.00 75.50 177 ILE A O 1
ATOM 1417 N N . GLY A 1 178 ? 17.308 3.962 -22.862 1.00 75.31 178 GLY A N 1
ATOM 1418 C CA . GLY A 1 178 ? 18.426 4.685 -23.466 1.00 75.31 178 GLY A CA 1
ATOM 1419 C C . GLY A 1 178 ? 19.746 3.914 -23.400 1.00 75.31 178 GLY A C 1
ATOM 1420 O O . GLY A 1 178 ? 20.487 3.903 -24.383 1.00 75.31 178 GLY A O 1
ATOM 1421 N N . ARG A 1 179 ? 20.026 3.222 -22.284 1.00 83.62 179 ARG A N 1
ATOM 1422 C CA . ARG A 1 179 ? 21.199 2.338 -22.166 1.00 83.62 179 ARG A CA 1
ATOM 1423 C C . ARG A 1 179 ? 21.163 1.209 -23.192 1.00 83.62 179 ARG A C 1
ATOM 1425 O O . ARG A 1 179 ? 22.174 0.972 -23.848 1.00 83.62 179 ARG A O 1
ATOM 1432 N N . ASP A 1 180 ? 20.013 0.565 -23.363 1.00 76.69 180 ASP A N 1
ATOM 1433 C CA . ASP A 1 180 ? 19.871 -0.548 -24.306 1.00 76.69 180 ASP A CA 1
ATOM 1434 C C . ASP A 1 180 ? 19.975 -0.092 -25.757 1.00 76.69 180 ASP A C 1
ATOM 1436 O O . ASP A 1 180 ? 20.704 -0.691 -26.542 1.00 76.69 180 ASP A O 1
ATOM 1440 N N . VAL A 1 181 ? 19.328 1.025 -26.100 1.00 77.12 181 VAL A N 1
ATOM 1441 C CA . VAL A 1 181 ? 19.446 1.627 -27.435 1.00 77.12 181 VAL A CA 1
ATOM 1442 C C . VAL A 1 181 ? 20.903 1.973 -27.740 1.00 77.12 181 VAL A C 1
ATOM 1444 O O . VAL A 1 181 ? 21.378 1.709 -28.844 1.00 77.12 181 VAL A O 1
ATOM 1447 N N . GLN A 1 182 ? 21.640 2.525 -26.771 1.00 78.81 182 GLN A N 1
ATOM 1448 C CA . GLN A 1 182 ? 23.059 2.823 -26.950 1.00 78.81 182 GLN A CA 1
ATOM 1449 C C . GLN A 1 182 ? 23.898 1.547 -27.111 1.00 78.81 182 GLN A C 1
ATOM 1451 O O . GLN A 1 182 ? 24.816 1.520 -27.933 1.00 78.81 182 GLN A O 1
ATOM 1456 N N . ALA A 1 183 ? 23.595 0.489 -26.354 1.00 81.94 183 ALA A N 1
ATOM 1457 C CA . ALA A 1 183 ? 24.261 -0.804 -26.484 1.00 81.94 183 ALA A CA 1
ATOM 1458 C C . ALA A 1 183 ? 24.031 -1.420 -27.875 1.00 81.94 183 ALA A C 1
ATOM 1460 O O . ALA A 1 183 ? 24.988 -1.870 -28.513 1.00 81.94 183 ALA A O 1
ATOM 1461 N N . ASP A 1 184 ? 22.800 -1.358 -28.384 1.00 77.06 184 ASP A N 1
ATOM 1462 C CA . ASP A 1 184 ? 22.445 -1.824 -29.725 1.00 77.06 184 ASP A CA 1
ATOM 1463 C C . ASP A 1 184 ? 23.119 -0.990 -30.823 1.00 77.06 184 ASP A C 1
ATOM 1465 O O . ASP A 1 184 ? 23.661 -1.554 -31.778 1.00 77.06 184 ASP A O 1
ATOM 1469 N N . LEU A 1 185 ? 23.168 0.341 -30.677 1.00 75.25 185 LEU A N 1
ATOM 1470 C CA . LEU A 1 185 ? 23.891 1.219 -31.606 1.00 75.25 185 LEU A CA 1
ATOM 1471 C C . LEU A 1 185 ? 25.384 0.881 -31.660 1.00 75.25 185 LEU A C 1
ATOM 1473 O O . LEU A 1 185 ? 25.972 0.811 -32.742 1.00 75.25 185 LEU A O 1
ATOM 1477 N N . ASN A 1 186 ? 25.999 0.657 -30.498 1.00 78.81 186 ASN A N 1
ATOM 1478 C CA . ASN A 1 186 ? 27.410 0.297 -30.402 1.00 78.81 186 ASN A CA 1
ATOM 1479 C C . ASN A 1 186 ? 27.676 -1.059 -31.067 1.00 78.81 186 ASN A C 1
ATOM 1481 O O . ASN A 1 186 ? 28.650 -1.199 -31.807 1.00 78.81 186 ASN A O 1
ATOM 1485 N N . LYS A 1 187 ? 26.788 -2.039 -30.862 1.00 80.00 187 LYS A N 1
ATOM 1486 C CA . LYS A 1 187 ? 26.869 -3.357 -31.501 1.00 80.00 187 LYS A CA 1
ATOM 1487 C C . LYS A 1 187 ? 26.720 -3.265 -33.018 1.00 80.00 187 LYS A C 1
ATOM 1489 O O . LYS A 1 187 ? 27.499 -3.879 -33.740 1.00 80.00 187 LYS A O 1
ATOM 1494 N N . LYS A 1 188 ? 25.766 -2.470 -33.509 1.00 77.44 188 LYS A N 1
ATOM 1495 C CA . LYS A 1 188 ? 25.587 -2.230 -34.946 1.00 77.44 188 LYS A CA 1
ATOM 1496 C C . LYS A 1 188 ? 26.822 -1.569 -35.557 1.00 77.44 188 LYS A C 1
ATOM 1498 O O . LYS A 1 188 ? 27.352 -2.068 -36.536 1.00 77.44 188 LYS A O 1
ATOM 1503 N N . THR A 1 189 ? 27.345 -0.527 -34.914 1.00 75.56 189 THR A N 1
ATOM 1504 C CA . THR A 1 189 ? 28.570 0.161 -35.355 1.00 75.56 189 THR A CA 1
ATOM 1505 C C . THR A 1 189 ? 29.770 -0.788 -35.413 1.00 75.56 189 THR A C 1
ATOM 1507 O O . THR A 1 189 ? 30.597 -0.694 -36.318 1.00 75.56 189 THR A O 1
ATOM 1510 N N . LEU A 1 190 ? 29.888 -1.703 -34.446 1.00 69.94 190 LEU A N 1
ATOM 1511 C CA . LEU A 1 190 ? 30.930 -2.727 -34.449 1.00 69.94 190 LEU A CA 1
ATOM 1512 C C . LEU A 1 190 ? 30.761 -3.696 -35.628 1.00 69.94 190 LEU A C 1
ATOM 1514 O O . LEU A 1 190 ? 31.738 -3.973 -36.319 1.00 69.94 190 LEU A O 1
ATOM 1518 N N . ASN A 1 191 ? 29.537 -4.166 -35.878 1.00 75.12 191 ASN A N 1
ATOM 1519 C CA . ASN A 1 191 ? 29.234 -5.053 -37.001 1.00 75.12 191 ASN A CA 1
ATOM 1520 C C . ASN A 1 191 ? 29.512 -4.381 -38.352 1.00 75.12 191 ASN A C 1
ATOM 1522 O O . ASN A 1 191 ? 30.188 -4.980 -39.181 1.00 75.12 191 ASN A O 1
ATOM 1526 N N . ASP A 1 192 ? 29.091 -3.129 -38.540 1.00 73.44 192 ASP A N 1
ATOM 1527 C CA . ASP A 1 192 ? 29.332 -2.369 -39.774 1.00 73.44 192 ASP A CA 1
ATOM 1528 C C . ASP A 1 192 ? 30.847 -2.203 -40.029 1.00 73.44 192 ASP A C 1
ATOM 1530 O O . ASP A 1 192 ? 31.328 -2.362 -41.152 1.00 73.44 192 ASP A O 1
ATOM 1534 N N . LYS A 1 193 ? 31.639 -1.952 -38.972 1.00 67.75 193 LYS A N 1
ATOM 1535 C CA . LYS A 1 193 ? 33.112 -1.916 -39.058 1.00 67.75 193 LYS A CA 1
ATOM 1536 C C . LYS A 1 193 ? 33.710 -3.282 -39.403 1.00 67.75 193 LYS A C 1
ATOM 1538 O O . LYS A 1 193 ? 34.661 -3.343 -40.178 1.00 67.75 193 LYS A O 1
ATOM 1543 N N . MET A 1 194 ? 33.180 -4.368 -38.839 1.00 61.50 194 MET A N 1
ATOM 1544 C CA . MET A 1 194 ? 33.623 -5.726 -39.167 1.00 61.50 194 MET A CA 1
ATOM 1545 C C . MET A 1 194 ? 33.303 -6.101 -40.616 1.00 61.50 194 MET A C 1
ATOM 1547 O O . MET A 1 194 ? 34.152 -6.691 -41.276 1.00 61.50 194 MET A O 1
ATOM 1551 N N . GLU A 1 195 ? 32.131 -5.731 -41.129 1.00 69.94 195 GLU A N 1
ATOM 1552 C CA . GLU A 1 195 ? 31.740 -5.976 -42.520 1.00 69.94 195 GLU A CA 1
ATOM 1553 C C . GLU A 1 195 ? 32.627 -5.184 -43.494 1.00 69.94 195 GLU A C 1
ATOM 1555 O O . GLU A 1 195 ? 33.154 -5.742 -44.457 1.00 69.94 195 GLU A O 1
ATOM 1560 N N . GLN A 1 196 ? 32.920 -3.913 -43.192 1.00 65.81 196 GLN A N 1
ATOM 1561 C CA . GLN A 1 196 ? 33.889 -3.131 -43.969 1.00 65.81 196 GLN A CA 1
ATOM 1562 C C . GLN A 1 196 ? 35.291 -3.748 -43.958 1.00 65.81 196 GLN A C 1
ATOM 1564 O O . GLN A 1 196 ? 35.961 -3.769 -44.992 1.00 65.81 196 GLN A O 1
ATOM 1569 N N . LEU A 1 197 ? 35.747 -4.279 -42.821 1.00 58.19 197 LEU A N 1
ATOM 1570 C CA . LEU A 1 197 ? 37.016 -5.006 -42.741 1.00 58.19 197 LEU A CA 1
ATOM 1571 C C . LEU A 1 197 ? 36.974 -6.312 -43.550 1.00 58.19 197 LEU A C 1
ATOM 1573 O O . LEU A 1 197 ? 37.924 -6.612 -44.265 1.00 58.19 197 LEU A O 1
ATOM 1577 N N . GLN A 1 198 ? 35.863 -7.052 -43.520 1.00 62.62 198 GLN A N 1
ATOM 1578 C CA . GLN A 1 198 ? 35.680 -8.271 -44.317 1.00 62.62 198 GLN A CA 1
ATOM 1579 C C . GLN A 1 198 ? 35.631 -8.010 -45.826 1.00 62.62 198 GLN A C 1
ATOM 1581 O O . GLN A 1 198 ? 35.994 -8.897 -46.590 1.00 62.62 198 GLN A O 1
ATOM 1586 N N . ILE A 1 199 ? 35.220 -6.819 -46.268 1.00 66.50 199 ILE A N 1
ATOM 1587 C CA . ILE A 1 199 ? 35.244 -6.422 -47.685 1.00 66.50 199 ILE A CA 1
ATOM 1588 C C . ILE A 1 199 ? 36.618 -5.858 -48.078 1.00 66.50 199 ILE A C 1
ATOM 1590 O O . ILE A 1 199 ? 37.156 -6.191 -49.136 1.00 66.50 199 ILE A O 1
ATOM 1594 N N . SER A 1 200 ? 37.205 -5.003 -47.237 1.00 60.72 200 SER A N 1
ATOM 1595 C CA . SER A 1 200 ? 38.470 -4.322 -47.542 1.00 60.72 200 SER A CA 1
ATOM 1596 C C . SER A 1 200 ? 39.678 -5.255 -47.489 1.00 60.72 200 SER A C 1
ATOM 1598 O O . SER A 1 200 ? 40.543 -5.145 -48.353 1.00 60.72 200 SER A O 1
ATOM 1600 N N . VAL A 1 201 ? 39.727 -6.209 -46.553 1.00 58.44 201 VAL A N 1
ATOM 1601 C CA . VAL A 1 201 ? 40.867 -7.131 -46.413 1.00 58.44 201 VAL A CA 1
ATOM 1602 C C . VAL A 1 201 ? 41.047 -8.024 -47.654 1.00 58.44 201 VAL A C 1
ATOM 1604 O O . VAL A 1 201 ? 42.151 -8.040 -48.197 1.00 58.44 201 VAL A O 1
ATOM 1607 N N . PRO A 1 202 ? 40.018 -8.706 -48.198 1.00 68.38 202 PRO A N 1
ATOM 1608 C CA . PRO A 1 202 ? 40.159 -9.470 -49.439 1.00 68.38 202 PRO A CA 1
ATOM 1609 C C . PRO A 1 202 ? 40.466 -8.607 -50.666 1.00 68.38 202 PRO A C 1
ATOM 1611 O O . PRO A 1 202 ? 41.206 -9.048 -51.541 1.00 68.38 202 PRO A O 1
ATOM 1614 N N . ASN A 1 203 ? 39.925 -7.386 -50.746 1.00 65.00 203 ASN A N 1
ATOM 1615 C CA . ASN A 1 203 ? 40.227 -6.467 -51.848 1.00 65.00 203 ASN A CA 1
ATOM 1616 C C . ASN A 1 203 ? 41.683 -5.985 -51.803 1.00 65.00 203 ASN A C 1
ATOM 1618 O O . ASN A 1 203 ? 42.340 -5.948 -52.839 1.00 65.00 203 ASN A O 1
ATOM 1622 N N . TYR A 1 204 ? 42.204 -5.694 -50.611 1.00 54.97 204 TYR A N 1
ATOM 1623 C CA . TYR A 1 204 ? 43.610 -5.356 -50.402 1.00 54.97 204 TYR A CA 1
ATOM 1624 C C . TYR A 1 204 ? 44.535 -6.541 -50.727 1.00 54.97 204 TYR A C 1
ATOM 1626 O O . TYR A 1 204 ? 45.526 -6.377 -51.432 1.00 54.97 204 TYR A O 1
ATOM 1634 N N . ILE A 1 205 ? 44.172 -7.763 -50.314 1.00 59.81 205 ILE A N 1
ATOM 1635 C CA . ILE A 1 205 ? 44.898 -8.989 -50.693 1.00 59.81 205 ILE A CA 1
ATOM 1636 C C . ILE A 1 205 ? 44.903 -9.177 -52.219 1.00 59.81 205 ILE A C 1
ATOM 1638 O O . ILE A 1 205 ? 45.945 -9.495 -52.784 1.00 59.81 205 ILE A O 1
ATOM 1642 N N . LYS A 1 206 ? 43.774 -8.938 -52.903 1.00 66.88 206 LYS A N 1
ATOM 1643 C CA . LYS A 1 206 ? 43.697 -8.993 -54.373 1.00 66.88 206 LYS A CA 1
ATOM 1644 C C . LYS A 1 206 ? 44.555 -7.927 -55.053 1.00 66.88 206 LYS A C 1
ATOM 1646 O O . LYS A 1 206 ? 45.163 -8.243 -56.064 1.00 66.88 206 LYS A O 1
ATOM 1651 N N . GLN A 1 207 ? 44.621 -6.706 -54.520 1.00 60.09 207 GLN A N 1
ATOM 1652 C CA . GLN A 1 207 ? 45.504 -5.655 -55.045 1.00 60.09 207 GLN A CA 1
ATOM 1653 C C . GLN A 1 207 ? 46.975 -6.072 -54.946 1.00 60.09 207 GLN A C 1
ATOM 1655 O O . GLN A 1 207 ? 47.679 -6.057 -55.949 1.00 60.09 207 GLN A O 1
ATOM 1660 N N . ILE A 1 208 ? 47.403 -6.576 -53.785 1.00 55.69 208 ILE A N 1
ATOM 1661 C CA . ILE A 1 208 ? 48.770 -7.090 -53.598 1.00 55.69 208 ILE A CA 1
ATOM 1662 C C . ILE A 1 208 ? 49.057 -8.298 -54.505 1.00 55.69 208 ILE A C 1
ATOM 1664 O O . ILE A 1 208 ? 50.188 -8.478 -54.938 1.00 55.69 208 ILE A O 1
ATOM 1668 N N . GLN A 1 209 ? 48.053 -9.128 -54.811 1.00 56.72 209 GLN A N 1
ATOM 1669 C CA . GLN A 1 209 ? 48.165 -10.262 -55.742 1.00 56.72 209 GLN A CA 1
ATOM 1670 C C . GLN A 1 209 ? 48.054 -9.878 -57.227 1.00 56.72 209 GLN A C 1
ATOM 1672 O O . GLN A 1 209 ? 48.378 -10.702 -58.078 1.00 56.72 209 GLN A O 1
ATOM 1677 N N . GLN A 1 210 ? 47.628 -8.657 -57.556 1.00 58.41 210 GLN A N 1
ATOM 1678 C CA . GLN A 1 210 ? 47.656 -8.111 -58.919 1.00 58.41 210 GLN A CA 1
ATOM 1679 C C . GLN A 1 210 ? 48.956 -7.345 -59.216 1.00 58.41 210 GLN A C 1
ATOM 1681 O O . GLN A 1 210 ? 49.427 -7.378 -60.349 1.00 58.41 210 GLN A O 1
ATOM 1686 N N . GLU A 1 211 ? 49.588 -6.754 -58.198 1.00 53.59 211 GLU A N 1
ATOM 1687 C CA . GLU A 1 211 ? 50.925 -6.139 -58.266 1.00 53.59 211 GLU A CA 1
ATOM 1688 C C . GLU A 1 211 ? 52.180 -7.070 -58.273 1.00 53.59 211 GLU A C 1
ATOM 1690 O O . GLU A 1 211 ? 53.277 -6.534 -58.448 1.00 53.59 211 GLU A O 1
ATOM 1695 N N . PRO A 1 212 ? 52.141 -8.423 -58.158 1.00 53.00 212 PRO A N 1
ATOM 1696 C CA . PRO A 1 212 ? 53.349 -9.256 -58.233 1.00 53.00 212 PRO A CA 1
ATOM 1697 C C . PRO A 1 212 ? 54.040 -9.144 -59.591 1.00 53.00 212 PRO A C 1
ATOM 1699 O O . PRO A 1 212 ? 55.268 -9.168 -59.662 1.00 53.00 212 PRO A O 1
ATOM 1702 N N . ASN A 1 213 ? 53.253 -8.954 -60.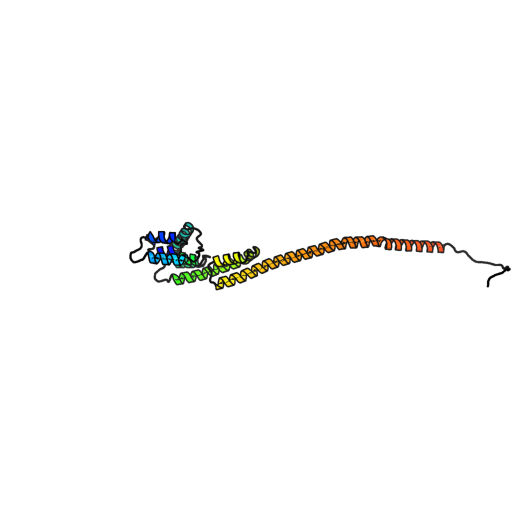656 1.00 54.56 213 ASN A N 1
ATOM 1703 C CA . ASN A 1 213 ? 53.773 -8.858 -62.012 1.00 54.56 213 ASN A CA 1
ATOM 1704 C C . ASN A 1 213 ? 54.650 -7.622 -62.210 1.00 54.56 213 ASN A C 1
ATOM 1706 O O . ASN A 1 213 ? 55.586 -7.704 -62.992 1.00 54.56 213 ASN A O 1
ATOM 1710 N N . ASP A 1 214 ? 54.426 -6.506 -61.515 1.00 57.16 214 ASP A N 1
ATOM 1711 C CA . ASP A 1 214 ? 55.238 -5.300 -61.725 1.00 57.16 214 ASP A CA 1
ATOM 1712 C C . ASP A 1 214 ? 56.599 -5.394 -61.022 1.00 57.16 214 ASP A C 1
ATOM 1714 O O . ASP A 1 214 ? 57.608 -4.932 -61.560 1.00 57.16 214 ASP A O 1
ATOM 1718 N N . ILE A 1 215 ? 56.663 -6.062 -59.864 1.00 56.06 215 ILE A N 1
ATOM 1719 C CA . ILE A 1 215 ? 57.925 -6.311 -59.152 1.00 56.06 215 ILE A CA 1
ATOM 1720 C C . ILE A 1 215 ? 58.735 -7.409 -59.853 1.00 56.06 215 ILE A C 1
ATOM 1722 O O . ILE A 1 215 ? 59.933 -7.219 -60.070 1.00 56.06 215 ILE A O 1
ATOM 1726 N N . GLU A 1 216 ? 58.109 -8.520 -60.262 1.00 57.47 216 GLU A N 1
ATOM 1727 C CA . GLU A 1 216 ? 58.783 -9.563 -61.053 1.00 57.47 216 GLU A CA 1
ATOM 1728 C C . GLU A 1 216 ? 59.238 -9.027 -62.413 1.00 57.47 216 GLU A C 1
ATOM 1730 O O . GLU A 1 216 ? 60.400 -9.203 -62.774 1.00 57.47 216 GLU A O 1
ATOM 1735 N N . THR A 1 217 ? 58.394 -8.270 -63.124 1.00 60.66 217 THR A N 1
ATOM 1736 C CA . THR A 1 217 ? 58.777 -7.656 -64.407 1.00 60.66 217 THR A CA 1
ATOM 1737 C C . THR A 1 217 ? 59.912 -6.652 -64.223 1.00 60.66 217 THR A C 1
ATOM 1739 O O . THR A 1 217 ? 60.835 -6.615 -65.038 1.00 60.66 217 THR A O 1
ATOM 1742 N N . TYR A 1 218 ? 59.914 -5.850 -63.155 1.00 62.75 218 TYR A N 1
ATOM 1743 C CA . TYR A 1 218 ? 61.016 -4.930 -62.865 1.00 62.75 218 TYR A CA 1
ATOM 1744 C C . TYR A 1 218 ? 62.330 -5.672 -62.573 1.00 62.75 218 TYR A C 1
ATOM 1746 O O . TYR A 1 218 ? 63.380 -5.292 -63.101 1.00 62.75 218 TYR A O 1
ATOM 1754 N N . LEU A 1 219 ? 62.278 -6.750 -61.783 1.00 57.97 219 LEU A N 1
ATOM 1755 C CA . LEU A 1 219 ? 63.438 -7.587 -61.471 1.00 57.97 219 LEU A CA 1
ATOM 1756 C C . LEU A 1 219 ? 63.975 -8.304 -62.716 1.00 57.97 219 LEU A C 1
ATOM 1758 O O . LEU A 1 219 ? 65.184 -8.264 -62.950 1.00 57.97 219 LEU A O 1
ATOM 1762 N N . ASP A 1 220 ? 63.102 -8.849 -63.562 1.00 63.91 220 ASP A N 1
ATOM 1763 C CA . ASP A 1 220 ? 63.476 -9.459 -64.841 1.00 63.91 220 ASP A CA 1
ATOM 1764 C C . ASP A 1 220 ? 64.088 -8.433 -65.794 1.00 63.91 220 ASP A C 1
ATOM 1766 O O . ASP A 1 220 ? 65.123 -8.688 -66.414 1.00 63.91 220 ASP A O 1
ATOM 1770 N N . THR A 1 221 ? 63.517 -7.227 -65.865 1.00 67.69 221 THR A N 1
ATOM 1771 C CA . THR A 1 221 ? 64.050 -6.135 -66.692 1.00 67.69 221 THR A CA 1
ATOM 1772 C C . THR A 1 221 ? 65.433 -5.698 -66.204 1.00 67.69 221 THR A C 1
ATOM 1774 O O . THR A 1 221 ? 66.328 -5.426 -67.013 1.00 67.69 221 THR A O 1
ATOM 1777 N N . MET A 1 222 ? 65.642 -5.650 -64.886 1.00 67.19 222 MET A N 1
ATOM 1778 C CA . MET A 1 222 ? 66.935 -5.316 -64.292 1.00 67.19 222 MET A CA 1
ATOM 1779 C C . MET A 1 222 ? 67.974 -6.418 -64.503 1.00 67.19 222 MET A C 1
ATOM 1781 O O . MET A 1 222 ? 69.119 -6.116 -64.856 1.00 67.19 222 MET A O 1
ATOM 1785 N N . TYR A 1 223 ? 67.571 -7.682 -64.377 1.00 68.69 223 TYR A N 1
ATOM 1786 C CA . TYR A 1 223 ? 68.424 -8.833 -64.648 1.00 68.69 223 TYR A CA 1
ATOM 1787 C C . TYR A 1 223 ? 68.844 -8.884 -66.126 1.00 68.69 223 TYR A C 1
ATOM 1789 O O . TYR A 1 223 ? 70.036 -8.963 -66.432 1.00 68.69 223 TYR A O 1
ATOM 1797 N N . LEU A 1 224 ? 67.900 -8.713 -67.062 1.00 65.81 224 LEU A N 1
ATOM 1798 C CA . LEU A 1 224 ? 68.177 -8.630 -68.504 1.00 65.81 224 LEU A CA 1
ATOM 1799 C C . LEU A 1 224 ? 69.121 -7.474 -68.860 1.00 65.81 224 LEU A C 1
ATOM 1801 O O . LEU A 1 224 ? 69.979 -7.631 -69.734 1.00 65.81 224 LEU A O 1
ATOM 1805 N N . ARG A 1 225 ? 68.993 -6.318 -68.195 1.00 69.06 225 ARG A N 1
ATOM 1806 C CA . ARG A 1 225 ? 69.890 -5.171 -68.405 1.00 69.06 225 ARG A CA 1
ATOM 1807 C C . ARG A 1 225 ? 71.324 -5.495 -67.969 1.00 69.06 225 ARG A C 1
ATOM 1809 O O . ARG A 1 225 ? 72.246 -5.270 -68.750 1.00 69.06 225 ARG A O 1
ATOM 1816 N N . GLN A 1 226 ? 71.511 -6.111 -66.799 1.00 65.94 226 GLN A N 1
ATOM 1817 C CA . GLN A 1 226 ? 72.838 -6.525 -66.321 1.00 65.94 226 GLN A CA 1
ATOM 1818 C C . GLN A 1 226 ? 73.494 -7.592 -67.209 1.00 65.94 226 GLN A C 1
ATOM 1820 O O . GLN A 1 226 ? 74.705 -7.552 -67.436 1.00 65.94 226 GLN A O 1
ATOM 1825 N N . VAL A 1 227 ? 72.716 -8.551 -67.725 1.00 65.88 227 VAL A N 1
ATOM 1826 C CA . VAL A 1 227 ? 73.232 -9.581 -68.643 1.00 65.88 227 VAL A CA 1
ATOM 1827 C C . VAL A 1 227 ? 73.718 -8.949 -69.953 1.00 65.88 227 VAL A C 1
ATOM 1829 O O . VAL A 1 227 ? 74.803 -9.290 -70.427 1.00 65.88 227 VAL A O 1
ATOM 1832 N N . LYS A 1 228 ? 72.973 -7.983 -70.508 1.00 66.56 228 LYS A N 1
ATOM 1833 C CA . LYS A 1 228 ? 73.371 -7.245 -71.722 1.00 66.56 228 LYS A CA 1
ATOM 1834 C C . LYS A 1 228 ? 74.621 -6.388 -71.511 1.00 66.56 228 LYS A C 1
ATOM 1836 O O . LYS A 1 228 ? 75.507 -6.391 -72.362 1.00 66.56 228 LYS A O 1
ATOM 1841 N N . GLU A 1 229 ? 74.733 -5.701 -70.377 1.00 66.12 229 GLU A N 1
ATOM 1842 C CA . GLU A 1 229 ? 75.929 -4.917 -70.040 1.00 66.12 229 GLU A CA 1
ATOM 1843 C C . GLU A 1 229 ? 77.173 -5.804 -69.896 1.00 66.12 229 GLU A C 1
ATOM 1845 O O . GLU A 1 229 ? 78.223 -5.485 -70.449 1.00 66.12 229 GLU A O 1
ATOM 1850 N N . LYS A 1 230 ? 77.055 -6.974 -69.254 1.00 63.75 230 LYS A N 1
ATOM 1851 C CA . LYS A 1 230 ? 78.164 -7.941 -69.157 1.00 63.75 230 LYS A CA 1
ATOM 1852 C C . LYS A 1 230 ? 78.560 -8.549 -70.506 1.00 63.75 230 LYS A C 1
ATOM 1854 O O . LYS A 1 230 ? 79.735 -8.862 -70.698 1.00 63.75 230 LYS A O 1
ATOM 1859 N N . ALA A 1 231 ? 77.615 -8.708 -71.433 1.00 57.78 231 ALA A N 1
ATOM 1860 C CA . ALA A 1 231 ? 77.897 -9.193 -72.784 1.00 57.78 231 ALA A CA 1
ATOM 1861 C C . ALA A 1 231 ? 78.667 -8.156 -73.626 1.00 57.78 231 ALA A C 1
ATOM 1863 O O . ALA A 1 231 ? 79.613 -8.526 -74.319 1.00 57.78 231 ALA A O 1
ATOM 1864 N N . ASN A 1 232 ? 78.344 -6.864 -73.499 1.00 55.28 232 ASN A N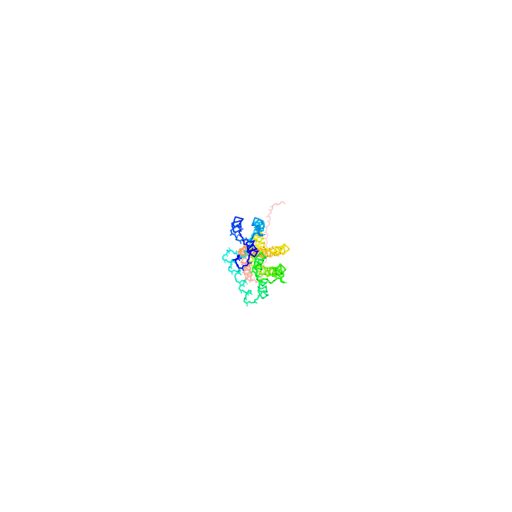 1
ATOM 1865 C CA . ASN A 1 232 ? 79.028 -5.783 -74.224 1.00 55.28 232 ASN A CA 1
ATOM 1866 C C . ASN A 1 232 ? 80.457 -5.489 -73.729 1.00 55.28 232 ASN A C 1
ATOM 1868 O O . ASN A 1 232 ? 81.242 -4.892 -74.460 1.00 55.28 232 ASN A O 1
ATOM 1872 N N . ILE A 1 233 ? 80.835 -5.926 -72.523 1.00 50.22 233 ILE A N 1
ATOM 1873 C CA . ILE A 1 233 ? 82.198 -5.743 -71.986 1.00 50.22 233 ILE A CA 1
ATOM 1874 C C . ILE A 1 233 ? 83.196 -6.767 -72.577 1.00 50.22 233 ILE A C 1
ATOM 1876 O O . ILE A 1 233 ? 84.407 -6.586 -72.470 1.00 50.22 233 ILE A O 1
ATOM 1880 N N . ARG A 1 234 ? 82.728 -7.838 -73.240 1.00 46.72 234 ARG A N 1
ATOM 1881 C CA . ARG A 1 234 ? 83.595 -8.929 -73.737 1.00 46.72 234 ARG A CA 1
ATOM 1882 C C . ARG A 1 234 ? 84.125 -8.783 -75.166 1.00 46.72 234 ARG A C 1
ATOM 1884 O O . ARG A 1 234 ? 84.892 -9.644 -75.588 1.00 46.72 234 ARG A O 1
ATOM 1891 N N . THR A 1 235 ? 83.804 -7.719 -75.896 1.00 43.16 235 THR A N 1
ATOM 1892 C CA . THR A 1 235 ? 84.344 -7.504 -77.250 1.00 43.16 235 THR A CA 1
ATOM 1893 C C . THR A 1 235 ? 85.112 -6.192 -77.348 1.00 43.16 235 THR A C 1
ATOM 1895 O O . THR A 1 235 ? 84.596 -5.182 -77.815 1.00 43.16 235 THR A O 1
ATOM 1898 N N . LEU A 1 236 ? 86.377 -6.237 -76.934 1.00 46.84 236 LEU A N 1
ATOM 1899 C CA . LEU A 1 236 ? 87.442 -5.368 -77.438 1.00 46.84 236 LEU A CA 1
ATOM 1900 C C . LEU A 1 236 ? 88.489 -6.280 -78.090 1.00 46.84 236 LEU A C 1
ATOM 1902 O O . LEU A 1 236 ? 88.902 -7.261 -77.471 1.00 46.84 236 LEU A O 1
ATOM 1906 N N . PRO A 1 237 ? 88.896 -6.000 -79.337 1.00 43.28 237 PRO A N 1
ATOM 1907 C CA . PRO A 1 237 ? 90.329 -5.780 -79.582 1.00 43.28 237 PRO A CA 1
ATOM 1908 C C . PRO A 1 237 ? 90.561 -4.583 -80.531 1.00 43.28 237 PRO A C 1
ATOM 1910 O O . PRO A 1 237 ? 89.805 -4.358 -81.468 1.00 43.28 237 PRO A O 1
ATOM 1913 N N . SER A 1 238 ? 91.480 -3.670 -80.207 1.00 33.78 238 SER A N 1
ATOM 1914 C CA . SER A 1 238 ? 92.936 -3.730 -80.460 1.00 33.78 238 SER A CA 1
ATOM 1915 C C . SER A 1 238 ? 93.339 -3.210 -81.852 1.00 33.78 238 SER A C 1
ATOM 1917 O O . SER A 1 238 ? 93.233 -3.921 -82.841 1.00 33.78 238 SER A O 1
ATOM 1919 N N . ASN A 1 239 ? 93.825 -1.963 -81.856 1.00 33.25 239 ASN A N 1
ATOM 1920 C CA . ASN A 1 239 ? 94.835 -1.312 -82.709 1.00 33.25 239 ASN A CA 1
ATOM 1921 C C . ASN A 1 239 ? 95.215 -1.937 -84.077 1.00 33.25 239 ASN A C 1
ATOM 1923 O O . ASN A 1 239 ? 95.859 -2.979 -84.109 1.00 33.25 239 ASN A O 1
ATOM 1927 N N . SER A 1 240 ? 94.880 -1.186 -85.144 1.00 32.16 240 SER A N 1
ATOM 1928 C CA . SER A 1 240 ? 95.672 -0.669 -86.302 1.00 32.16 240 SER A CA 1
ATOM 1929 C C . SER A 1 240 ? 96.821 -1.507 -86.929 1.00 32.16 240 SER A C 1
ATOM 1931 O O . SER A 1 240 ? 97.473 -2.228 -86.185 1.00 32.16 240 SER A O 1
ATOM 1933 N N . PRO A 1 241 ? 97.250 -1.306 -88.213 1.00 46.28 241 PRO A N 1
ATOM 1934 C CA . PRO A 1 241 ? 96.944 -0.178 -89.119 1.00 46.28 241 PRO A CA 1
ATOM 1935 C C . PRO A 1 241 ? 96.841 -0.483 -90.654 1.00 46.28 241 PRO A C 1
ATOM 1937 O O . PRO A 1 241 ? 97.184 -1.555 -91.138 1.00 46.28 241 PRO A O 1
ATOM 1940 N N . SER A 1 242 ? 96.505 0.573 -91.413 1.00 28.91 242 SER A N 1
ATOM 1941 C CA . SER A 1 242 ? 96.972 0.900 -92.782 1.00 28.91 242 SER A CA 1
ATOM 1942 C C . SER A 1 242 ? 96.258 0.385 -94.058 1.00 28.91 242 SER A C 1
ATOM 1944 O O . SER A 1 242 ? 95.975 -0.790 -94.243 1.00 28.91 242 SER A O 1
ATOM 1946 N N . VAL A 1 243 ? 96.193 1.344 -95.002 1.00 30.11 243 VAL A N 1
ATOM 1947 C CA . VAL A 1 243 ? 96.191 1.269 -96.486 1.00 30.11 243 VAL A CA 1
ATOM 1948 C C . VAL A 1 243 ? 94.852 1.351 -97.252 1.00 30.11 243 VAL A C 1
ATOM 1950 O O . VAL A 1 243 ? 94.197 0.365 -97.555 1.00 30.11 243 VAL A O 1
ATOM 1953 N N . VAL A 1 244 ? 94.510 2.597 -97.615 1.00 33.28 244 VAL A N 1
ATOM 1954 C CA . VAL A 1 244 ? 94.291 3.164 -98.974 1.00 33.28 244 VAL A CA 1
ATOM 1955 C C . VAL A 1 244 ? 93.928 2.220 -100.143 1.00 33.28 244 VAL A C 1
ATOM 1957 O O . VAL A 1 244 ? 94.743 1.403 -100.548 1.00 33.28 244 VAL A O 1
ATOM 1960 N N . THR A 1 245 ? 92.784 2.476 -100.802 1.00 28.08 245 THR A N 1
ATOM 1961 C CA . THR A 1 245 ? 92.548 2.710 -102.266 1.00 28.08 245 THR A CA 1
ATOM 1962 C C . THR A 1 245 ? 91.055 2.460 -102.572 1.00 28.08 245 THR A C 1
ATOM 1964 O O . THR A 1 245 ? 90.525 1.404 -102.274 1.00 28.08 245 THR A O 1
ATOM 1967 N N . SER A 1 246 ? 90.243 3.471 -102.895 1.00 32.47 246 SER A N 1
ATOM 1968 C CA . SER A 1 246 ? 90.028 4.152 -104.188 1.00 32.47 246 SER A CA 1
ATOM 1969 C C . SER A 1 246 ? 88.933 3.536 -105.083 1.00 32.47 246 SER A C 1
ATOM 1971 O O . SER A 1 246 ? 89.028 2.372 -105.453 1.00 32.47 246 SER A O 1
ATOM 1973 N N . LYS A 1 247 ? 88.044 4.433 -105.551 1.00 34.50 247 LYS A N 1
ATOM 1974 C CA . LYS A 1 247 ? 87.244 4.449 -106.802 1.00 34.50 247 LYS A CA 1
ATOM 1975 C C . LYS A 1 247 ? 85.782 3.953 -106.798 1.00 34.50 247 LYS A C 1
ATOM 1977 O O . LYS A 1 247 ? 85.499 2.779 -106.966 1.00 34.50 247 LYS A O 1
ATOM 1982 N N . ASN A 1 248 ? 84.899 4.963 -106.785 1.00 35.44 248 ASN A N 1
ATOM 1983 C CA . ASN A 1 248 ? 83.989 5.384 -107.872 1.00 35.44 248 ASN A CA 1
ATOM 1984 C C . ASN A 1 248 ? 83.028 4.374 -108.524 1.00 35.44 248 ASN A C 1
ATOM 1986 O O . ASN A 1 248 ? 83.465 3.551 -109.322 1.00 35.44 248 ASN A O 1
ATOM 1990 N N . LYS A 1 249 ? 81.717 4.630 -108.386 1.00 38.00 249 LYS A N 1
ATOM 1991 C CA . LYS A 1 249 ? 80.777 5.229 -109.381 1.00 38.00 249 LYS A CA 1
ATOM 1992 C C . LYS A 1 249 ? 79.347 4.871 -108.926 1.00 38.00 249 LYS A C 1
ATOM 1994 O O . LYS A 1 249 ? 79.078 3.699 -108.722 1.00 38.00 249 LYS A O 1
ATOM 1999 N N . ASP A 1 250 ? 78.467 5.787 -108.531 1.00 39.00 250 ASP A N 1
ATOM 2000 C CA . ASP A 1 250 ? 77.845 6.928 -109.226 1.00 39.00 250 ASP A CA 1
ATOM 2001 C C . ASP A 1 250 ? 76.634 6.556 -110.110 1.00 39.00 250 ASP A C 1
ATOM 2003 O O . ASP A 1 250 ? 76.678 5.597 -110.881 1.00 39.00 250 ASP A O 1
ATOM 2007 N N . THR A 1 251 ? 75.619 7.429 -110.016 1.00 39.19 251 THR A N 1
ATOM 2008 C CA . THR A 1 251 ? 74.382 7.620 -110.812 1.00 39.19 251 THR A CA 1
ATOM 2009 C C . THR A 1 251 ? 73.167 6.701 -110.553 1.00 39.19 251 THR A C 1
ATOM 2011 O O . THR A 1 251 ? 73.334 5.509 -110.343 1.00 39.19 251 THR A O 1
ATOM 2014 N N . SER A 1 252 ? 71.891 7.129 -110.621 1.00 39.34 252 SER A N 1
ATOM 2015 C CA . SER A 1 252 ? 71.200 8.439 -110.753 1.00 39.34 252 SER A CA 1
ATOM 2016 C C . SER A 1 252 ? 69.678 8.198 -110.985 1.00 39.34 252 SER A C 1
ATOM 2018 O O . SER A 1 252 ? 69.324 7.143 -111.502 1.00 39.34 252 SER A O 1
ATOM 2020 N N . HIS A 1 253 ? 68.849 9.235 -110.738 1.00 34.31 253 HIS A N 1
ATOM 2021 C CA . HIS A 1 253 ? 67.457 9.526 -111.194 1.00 34.31 253 HIS A CA 1
ATOM 2022 C C . HIS A 1 253 ? 66.305 9.169 -110.235 1.00 34.31 253 HIS A C 1
ATOM 2024 O O . HIS A 1 253 ? 66.264 8.071 -109.703 1.00 34.31 253 HIS A O 1
ATOM 2030 N N . HIS A 1 254 ? 65.314 10.028 -109.942 1.00 33.50 254 HIS A N 1
ATOM 2031 C CA . HIS A 1 254 ? 64.786 11.301 -110.493 1.00 33.50 254 HIS A CA 1
ATOM 2032 C C . HIS A 1 254 ? 64.498 12.276 -109.313 1.00 33.50 254 HIS A C 1
ATOM 2034 O O . HIS A 1 254 ? 64.322 11.800 -108.198 1.00 33.50 254 HIS A O 1
ATOM 2040 N N . ARG A 1 255 ? 64.411 13.608 -109.421 1.00 35.97 255 ARG A N 1
ATOM 2041 C CA . ARG A 1 255 ? 63.945 14.515 -110.478 1.00 35.97 255 ARG A CA 1
ATOM 2042 C C . ARG A 1 255 ? 64.505 15.916 -110.216 1.00 35.97 255 ARG A C 1
ATOM 2044 O O . ARG A 1 255 ? 64.690 16.232 -109.021 1.00 35.97 255 ARG A O 1
#